Protein AF-A0A9E3XJ55-F1 (afdb_monomer_lite)

Sequence (272 aa):
LFQLAMKANSGIGMVYTDYEVAQEGGIQEIRLLKHHIGRVRDNQDYGKVFFLRREALQTIGYADAAIKFNTLYDLRLKLSEKYELTHLANRYAGSLYRVVAAAKGHNVFDYLLASKESQIEAEQVVSEHLKRINAHLAAGAHYTPRPPAPEGADLKASVIIPVNNRPEFIATAIESVQKQTVKAVEVIVVVNGGPADPTCASVKRYMEGGDRYDASKPAVRMLVYDINNLGLCLNMGAAAARGEYYVQLDSDDRLKPDAVEKILAVYEEDPK

Structure (mmCIF, N/CA/C/O backbone):
data_AF-A0A9E3XJ55-F1
#
_entry.id   AF-A0A9E3XJ55-F1
#
loop_
_atom_site.group_PDB
_atom_site.id
_atom_site.type_symbol
_atom_site.label_atom_id
_atom_site.label_alt_id
_atom_site.label_comp_id
_atom_site.label_asym_id
_atom_site.label_entity_id
_atom_site.label_seq_id
_atom_site.pdbx_PDB_ins_code
_atom_site.Cartn_x
_atom_site.Cartn_y
_atom_site.Cartn_z
_atom_site.occupancy
_atom_site.B_iso_or_equiv
_atom_site.auth_seq_id
_atom_site.auth_comp_id
_atom_site.auth_asym_id
_atom_site.auth_atom_id
_atom_site.pdbx_PDB_model_num
ATOM 1 N N . LEU A 1 1 ? 26.877 5.284 -24.912 1.00 73.25 1 LEU A N 1
ATOM 2 C CA . LEU A 1 1 ? 26.490 4.734 -23.588 1.00 73.25 1 LEU A CA 1
ATOM 3 C C . LEU A 1 1 ? 25.555 3.533 -23.724 1.00 73.25 1 LEU A C 1
ATOM 5 O O . LEU A 1 1 ? 25.994 2.434 -23.427 1.00 73.25 1 LEU A O 1
ATOM 9 N N . PHE A 1 2 ? 24.343 3.689 -24.266 1.00 76.75 2 PHE A N 1
ATOM 10 C CA . PHE A 1 2 ? 23.377 2.587 -24.445 1.00 76.75 2 PHE A CA 1
ATOM 11 C C . PHE A 1 2 ? 23.917 1.358 -25.181 1.00 76.75 2 PHE A C 1
ATOM 13 O O . PHE A 1 2 ? 23.856 0.247 -24.664 1.00 76.75 2 PHE A O 1
ATOM 20 N N . GLN A 1 3 ? 24.510 1.560 -26.362 1.00 77.94 3 GLN A N 1
ATOM 21 C CA . GLN A 1 3 ? 25.106 0.466 -27.133 1.00 77.94 3 GLN A CA 1
ATOM 22 C C . GLN A 1 3 ? 26.264 -0.213 -26.392 1.00 77.94 3 GLN A C 1
ATOM 24 O O . GLN A 1 3 ? 26.423 -1.419 -26.512 1.00 77.94 3 GLN A O 1
ATOM 29 N N . LEU A 1 4 ? 27.061 0.539 -25.622 1.00 80.88 4 LEU A N 1
ATOM 30 C CA . LEU A 1 4 ? 28.151 -0.027 -24.820 1.00 80.88 4 LEU A CA 1
ATOM 31 C C . LEU A 1 4 ? 27.592 -0.899 -23.691 1.00 80.88 4 LEU A C 1
ATOM 33 O O . LEU A 1 4 ? 28.036 -2.028 -23.542 1.00 80.88 4 LEU A O 1
ATOM 37 N N . ALA A 1 5 ? 26.575 -0.420 -22.967 1.00 79.38 5 ALA A N 1
ATOM 38 C CA . ALA A 1 5 ? 25.913 -1.188 -21.912 1.00 79.38 5 ALA A CA 1
ATOM 39 C C . ALA A 1 5 ? 25.274 -2.479 -22.455 1.00 79.38 5 ALA A C 1
ATOM 41 O O . ALA A 1 5 ? 25.505 -3.558 -21.919 1.00 79.38 5 ALA A O 1
ATOM 42 N N . MET A 1 6 ? 24.545 -2.392 -23.573 1.00 81.88 6 MET A N 1
ATOM 43 C CA . MET A 1 6 ? 23.927 -3.563 -24.207 1.00 81.88 6 MET A CA 1
ATOM 44 C C . MET A 1 6 ? 24.940 -4.522 -24.853 1.00 81.88 6 MET A C 1
ATOM 46 O O . MET A 1 6 ? 24.658 -5.713 -24.967 1.00 81.88 6 MET A O 1
ATOM 50 N N . LYS A 1 7 ? 26.106 -4.042 -25.302 1.00 83.81 7 LYS A N 1
ATOM 51 C CA . LYS A 1 7 ? 27.191 -4.918 -25.778 1.00 83.81 7 LYS A CA 1
ATOM 52 C C . LYS A 1 7 ? 27.914 -5.605 -24.621 1.00 83.81 7 LYS A C 1
ATOM 54 O O . LYS A 1 7 ? 28.300 -6.755 -24.766 1.00 83.81 7 LYS A O 1
ATOM 59 N N . ALA A 1 8 ? 28.089 -4.909 -23.499 1.00 84.50 8 ALA A N 1
ATOM 60 C CA . ALA A 1 8 ? 28.769 -5.438 -22.321 1.00 84.50 8 ALA A CA 1
ATOM 61 C C . ALA A 1 8 ? 27.947 -6.508 -21.585 1.00 84.50 8 ALA A C 1
ATOM 63 O O . ALA A 1 8 ? 28.530 -7.406 -20.988 1.00 84.50 8 ALA A O 1
ATOM 64 N N . ASN A 1 9 ? 26.613 -6.430 -21.635 1.00 87.06 9 ASN A N 1
ATOM 65 C CA . ASN A 1 9 ? 25.728 -7.419 -21.024 1.00 87.06 9 ASN A CA 1
ATOM 66 C C . ASN A 1 9 ? 24.625 -7.843 -22.011 1.00 87.06 9 ASN A C 1
ATOM 68 O O . ASN A 1 9 ? 23.696 -7.085 -22.311 1.00 87.06 9 ASN A O 1
ATOM 72 N N . SER A 1 10 ? 24.737 -9.075 -22.518 1.00 86.62 10 SER A N 1
ATOM 73 C CA . SER A 1 10 ? 23.765 -9.688 -23.431 1.00 86.62 10 SER A CA 1
ATOM 74 C C . SER A 1 10 ? 22.418 -9.991 -22.766 1.00 86.62 10 SER A C 1
ATOM 76 O O . SER A 1 10 ? 21.412 -10.045 -23.470 1.00 86.62 10 SER A O 1
ATOM 78 N N . GLY A 1 11 ? 22.375 -10.106 -21.435 1.00 90.94 11 GLY A N 1
ATOM 79 C CA . GLY A 1 11 ? 21.158 -10.332 -20.654 1.00 90.94 11 GLY A CA 1
ATOM 80 C C . GLY A 1 11 ? 20.228 -9.119 -20.572 1.00 90.94 11 GLY A C 1
ATOM 81 O O . GLY A 1 11 ? 19.069 -9.265 -20.195 1.00 90.94 11 GLY A O 1
ATOM 82 N N . ILE A 1 12 ? 20.682 -7.924 -20.967 1.00 93.75 12 ILE A N 1
ATOM 83 C CA . ILE A 1 12 ? 19.850 -6.714 -20.961 1.00 93.75 12 ILE A CA 1
ATOM 84 C C . ILE A 1 12 ? 18.899 -6.718 -22.161 1.00 93.75 12 ILE A C 1
ATOM 86 O O . ILE A 1 12 ? 19.346 -6.678 -23.314 1.00 93.75 12 ILE A O 1
ATOM 90 N N . GLY A 1 13 ? 17.595 -6.696 -21.887 1.00 93.56 13 GLY A N 1
ATOM 91 C CA . GLY A 1 13 ? 16.530 -6.638 -22.896 1.00 93.56 13 GLY A CA 1
ATOM 92 C C . GLY A 1 13 ? 15.989 -5.228 -23.108 1.00 93.56 13 GLY A C 1
ATOM 93 O O . GLY A 1 13 ? 15.629 -4.868 -24.231 1.00 93.56 13 GLY A O 1
ATOM 94 N N . MET A 1 14 ? 15.995 -4.410 -22.053 1.00 94.00 14 MET A N 1
ATOM 95 C CA . MET A 1 14 ? 15.536 -3.024 -22.086 1.00 94.00 14 MET A CA 1
ATOM 96 C C . MET A 1 14 ? 16.458 -2.121 -21.275 1.00 94.00 14 MET A C 1
ATOM 98 O O . MET A 1 14 ? 16.876 -2.472 -20.173 1.00 94.00 14 MET A O 1
ATOM 102 N N . VAL A 1 15 ? 16.721 -0.926 -21.796 1.00 93.25 15 VAL A N 1
ATOM 103 C CA . VAL A 1 15 ? 17.412 0.140 -21.075 1.00 93.25 15 VAL A CA 1
ATOM 104 C C . VAL A 1 15 ? 16.557 1.395 -21.046 1.00 93.25 15 VAL A C 1
ATOM 106 O O . VAL A 1 15 ? 15.952 1.770 -22.052 1.00 93.25 15 VAL A O 1
ATOM 109 N N . TYR A 1 16 ? 16.558 2.058 -19.895 1.00 92.75 16 TYR A N 1
ATOM 110 C CA . TYR A 1 16 ? 15.849 3.307 -19.663 1.00 92.75 16 TYR A CA 1
ATOM 111 C C . TYR A 1 16 ? 16.646 4.242 -18.743 1.00 92.75 16 TYR A C 1
ATOM 113 O O . TYR A 1 16 ? 17.543 3.789 -18.026 1.00 92.75 16 TYR A O 1
ATOM 121 N N . THR A 1 17 ? 16.367 5.549 -18.785 1.00 91.75 17 THR A N 1
ATOM 122 C CA . THR A 1 17 ? 17.174 6.574 -18.091 1.00 91.75 17 THR A CA 1
ATOM 123 C C . THR A 1 17 ? 16.343 7.701 -17.522 1.00 91.75 17 THR A C 1
ATOM 125 O O . THR A 1 17 ? 15.225 7.949 -17.973 1.00 91.75 17 THR A O 1
ATOM 128 N N . ASP A 1 18 ? 16.966 8.428 -16.597 1.00 91.44 18 ASP A N 1
ATOM 129 C CA . ASP A 1 18 ? 16.516 9.740 -16.134 1.00 91.44 18 ASP A CA 1
ATOM 130 C C . ASP A 1 18 ? 16.280 10.692 -17.317 1.00 91.44 18 ASP A C 1
ATOM 132 O O . ASP A 1 18 ? 16.901 10.551 -18.384 1.00 91.44 18 ASP A O 1
ATOM 136 N N . TYR A 1 19 ? 15.366 11.639 -17.117 1.00 90.69 19 TYR A N 1
ATOM 137 C CA . TYR A 1 19 ? 14.968 12.608 -18.130 1.00 90.69 19 TYR A CA 1
ATOM 138 C C . TYR A 1 19 ? 14.683 13.979 -17.526 1.00 90.69 19 TYR A C 1
ATOM 140 O O . TYR A 1 19 ? 14.344 14.108 -16.353 1.00 90.69 19 TYR A O 1
ATOM 148 N N . GLU A 1 20 ? 14.790 15.013 -18.351 1.00 90.75 20 GLU A N 1
ATOM 149 C CA . GLU A 1 20 ? 14.398 16.372 -17.987 1.00 90.75 20 GLU A CA 1
ATOM 150 C C . GLU A 1 20 ? 12.970 16.667 -18.438 1.00 90.75 20 GLU A C 1
ATOM 152 O O . GLU A 1 20 ? 12.567 16.282 -19.534 1.00 90.75 20 GLU A O 1
ATOM 157 N N . VAL A 1 21 ? 12.227 17.417 -17.632 1.00 89.69 21 VAL A N 1
ATOM 158 C CA . VAL A 1 21 ? 10.913 17.957 -17.979 1.00 89.69 21 VAL A CA 1
ATOM 159 C C . VAL A 1 21 ? 11.002 19.478 -18.016 1.00 89.69 21 VAL A C 1
ATOM 161 O O . VAL A 1 21 ? 11.304 20.106 -17.004 1.00 89.69 21 VAL A O 1
ATOM 164 N N . ALA A 1 22 ? 10.733 20.076 -19.177 1.00 88.38 22 ALA A N 1
ATOM 165 C CA . ALA A 1 22 ? 10.572 21.520 -19.322 1.00 88.38 22 ALA A CA 1
ATOM 166 C C . ALA A 1 22 ? 9.125 21.930 -19.027 1.00 88.38 22 ALA A C 1
ATOM 168 O O . ALA A 1 22 ? 8.199 21.414 -19.654 1.00 88.38 22 ALA A O 1
ATOM 169 N N . GLN A 1 23 ? 8.945 22.867 -18.099 1.00 85.44 23 GLN A N 1
ATOM 170 C CA . GLN A 1 23 ? 7.661 23.458 -17.708 1.00 85.44 23 GLN A CA 1
ATOM 171 C C . GLN A 1 23 ? 7.771 24.989 -17.726 1.00 85.44 23 GLN A C 1
ATOM 173 O O . GLN A 1 23 ? 8.878 25.526 -17.792 1.00 85.44 23 GLN A O 1
ATOM 178 N N . GLU A 1 24 ? 6.647 25.707 -17.622 1.00 75.94 24 GLU A N 1
ATOM 179 C CA . GLU A 1 24 ? 6.624 27.185 -17.618 1.00 75.94 24 GLU A CA 1
ATOM 180 C C . GLU A 1 24 ? 7.513 27.811 -16.520 1.00 75.94 24 GLU A C 1
ATOM 182 O O . GLU A 1 24 ? 7.969 28.941 -16.668 1.00 75.94 24 GLU A O 1
ATOM 187 N N . GLY A 1 25 ? 7.828 27.061 -15.456 1.00 78.31 25 GLY A N 1
ATOM 188 C CA . GLY A 1 25 ? 8.712 27.473 -14.359 1.00 78.31 25 GLY A CA 1
ATOM 189 C C . GLY A 1 25 ? 10.177 27.015 -14.451 1.00 78.31 25 GLY A C 1
ATOM 190 O O . GLY A 1 25 ? 10.926 27.243 -13.504 1.00 78.31 25 GLY A O 1
ATOM 191 N N . GLY A 1 26 ? 10.601 26.358 -15.539 1.00 85.88 26 GLY A N 1
ATOM 192 C CA . GLY A 1 26 ? 11.987 25.913 -15.739 1.00 85.88 26 GLY A CA 1
ATOM 193 C C . GLY A 1 26 ? 12.137 24.438 -16.117 1.00 85.88 26 GLY A C 1
ATOM 194 O O . GLY A 1 26 ? 11.196 23.780 -16.558 1.00 85.88 26 GLY A O 1
ATOM 195 N N . ILE A 1 27 ? 13.359 23.921 -15.978 1.00 87.69 27 ILE A N 1
ATOM 196 C CA . ILE A 1 27 ? 13.701 22.527 -16.289 1.00 87.69 27 ILE A CA 1
ATOM 197 C C . ILE A 1 27 ? 13.874 21.765 -14.979 1.00 87.69 27 ILE A C 1
ATOM 199 O O . ILE A 1 27 ? 14.708 22.132 -14.153 1.00 87.69 27 ILE A O 1
ATOM 203 N N . GLN A 1 28 ? 13.106 20.694 -14.809 1.00 88.25 28 GLN A N 1
ATOM 204 C CA . GLN A 1 28 ? 13.218 19.781 -13.679 1.00 88.25 28 GLN A CA 1
ATOM 205 C C . GLN A 1 28 ? 13.814 18.453 -14.137 1.00 88.25 28 GLN A C 1
ATOM 207 O O . GLN A 1 28 ? 13.372 17.877 -15.128 1.00 88.25 28 GLN A O 1
ATOM 212 N N . GLU A 1 29 ? 14.787 17.934 -13.396 1.00 87.75 29 GLU A N 1
ATOM 213 C CA . GLU A 1 29 ? 15.313 16.592 -13.629 1.00 87.75 29 GLU A CA 1
ATOM 214 C C . GLU A 1 29 ? 14.482 15.539 -12.882 1.00 87.75 29 GLU A C 1
ATOM 216 O O . GLU A 1 29 ? 14.273 15.638 -11.672 1.00 87.75 29 GLU A O 1
ATOM 221 N N . ILE A 1 30 ? 14.031 14.512 -13.603 1.00 88.81 30 ILE A N 1
ATOM 222 C CA . ILE A 1 30 ? 13.284 13.375 -13.067 1.00 88.81 30 ILE A CA 1
ATOM 223 C C . ILE A 1 30 ? 14.220 12.174 -12.952 1.00 88.81 30 ILE A C 1
ATOM 225 O O . ILE A 1 30 ? 14.689 11.618 -13.949 1.00 88.81 30 ILE A O 1
ATOM 229 N N . ARG A 1 31 ? 14.475 11.760 -11.707 1.00 89.12 31 ARG A N 1
ATOM 230 C CA . ARG A 1 31 ? 15.282 10.581 -11.380 1.00 89.12 31 ARG A CA 1
ATOM 231 C C . ARG A 1 31 ? 14.389 9.355 -11.253 1.00 89.12 31 ARG A C 1
ATOM 233 O O . ARG A 1 31 ? 13.480 9.324 -10.425 1.00 89.12 31 ARG A O 1
ATOM 240 N N . LEU A 1 32 ? 14.654 8.345 -12.073 1.00 90.31 32 LEU A N 1
ATOM 241 C CA . LEU A 1 32 ? 13.850 7.132 -12.131 1.00 90.31 32 LEU A CA 1
ATOM 242 C C . LEU A 1 32 ? 14.323 6.072 -11.137 1.00 90.31 32 LEU A C 1
ATOM 244 O O . LEU A 1 32 ? 15.502 5.977 -10.793 1.00 90.31 32 LEU A O 1
ATOM 248 N N . LEU A 1 33 ? 13.386 5.226 -10.707 1.00 90.44 33 LEU A N 1
ATOM 249 C CA . LEU A 1 33 ? 13.697 4.075 -9.866 1.00 90.44 33 LEU A CA 1
ATOM 250 C C . LEU A 1 33 ? 14.302 2.939 -10.697 1.00 90.44 33 LEU A C 1
ATOM 252 O O . LEU A 1 33 ? 13.946 2.709 -11.857 1.00 90.44 33 LEU A O 1
ATOM 256 N N . LYS A 1 34 ? 15.190 2.172 -10.063 1.00 91.62 34 LYS A N 1
ATOM 257 C CA . LYS A 1 34 ? 15.723 0.933 -10.634 1.00 91.62 34 LYS A CA 1
ATOM 258 C C . LYS A 1 34 ? 14.646 -0.148 -10.666 1.00 91.62 34 LYS A C 1
ATOM 260 O O . LYS A 1 34 ? 13.845 -0.272 -9.741 1.00 91.62 34 LYS A O 1
ATOM 265 N N . HIS A 1 35 ? 14.670 -0.958 -11.715 1.00 91.12 35 HIS A N 1
ATOM 266 C CA . HIS A 1 35 ? 13.832 -2.136 -11.822 1.00 91.12 35 HIS A CA 1
ATOM 267 C C . HIS A 1 35 ? 14.368 -3.238 -10.906 1.00 91.12 35 HIS A C 1
ATOM 269 O O . HIS A 1 35 ? 15.575 -3.353 -10.691 1.00 91.12 35 HIS A O 1
ATOM 275 N N . HIS A 1 36 ? 13.462 -4.066 -10.397 1.00 89.44 36 HIS A N 1
ATOM 276 C CA . HIS A 1 36 ? 13.792 -5.288 -9.681 1.00 89.44 36 HIS A CA 1
ATOM 277 C C . HIS A 1 36 ? 12.805 -6.385 -10.082 1.00 89.44 36 HIS A C 1
ATOM 279 O O . HIS A 1 36 ? 11.654 -6.100 -10.429 1.00 89.44 36 HIS A O 1
ATOM 285 N N . ILE A 1 37 ? 13.251 -7.638 -9.990 1.00 84.69 37 ILE A N 1
ATOM 286 C CA . ILE A 1 37 ? 12.414 -8.814 -10.250 1.00 84.69 37 ILE A CA 1
ATOM 287 C C . ILE A 1 37 ? 11.183 -8.774 -9.330 1.00 84.69 37 ILE A C 1
ATOM 289 O O . ILE A 1 37 ? 11.272 -8.360 -8.171 1.00 84.69 37 ILE A O 1
ATOM 293 N N . GLY A 1 38 ? 10.019 -9.147 -9.866 1.00 85.06 38 GLY A N 1
ATOM 294 C CA . GLY A 1 38 ? 8.733 -9.094 -9.161 1.00 85.06 38 GLY A CA 1
ATOM 295 C C . GLY A 1 38 ? 8.033 -7.730 -9.200 1.00 85.06 38 GLY A C 1
ATOM 296 O O . GLY A 1 38 ? 6.951 -7.577 -8.634 1.00 85.06 38 GLY A O 1
ATOM 297 N N . ARG A 1 39 ? 8.599 -6.714 -9.871 1.00 89.62 39 ARG A N 1
ATOM 298 C CA . ARG A 1 39 ? 7.930 -5.416 -10.051 1.00 89.62 39 ARG A CA 1
ATOM 299 C C . ARG A 1 39 ? 6.852 -5.473 -11.137 1.00 89.62 39 ARG A C 1
ATOM 301 O O . ARG A 1 39 ? 7.081 -5.094 -12.288 1.00 89.62 39 ARG A O 1
ATOM 308 N N . VAL A 1 40 ? 5.645 -5.842 -10.719 1.00 91.81 40 VAL A N 1
ATOM 309 C CA . VAL A 1 40 ? 4.480 -5.947 -11.608 1.00 91.81 40 VAL A CA 1
ATOM 310 C C . VAL A 1 40 ? 3.679 -4.656 -11.763 1.00 91.81 40 VAL A C 1
ATOM 312 O O . VAL A 1 40 ? 2.985 -4.534 -12.750 1.00 91.81 40 VAL A O 1
ATOM 315 N N . ARG A 1 41 ? 3.809 -3.649 -10.885 1.00 87.31 41 ARG A N 1
ATOM 316 C CA . ARG A 1 41 ? 3.014 -2.400 -10.986 1.00 87.31 41 ARG A CA 1
ATOM 317 C C . ARG A 1 41 ? 3.089 -1.764 -12.374 1.00 87.31 41 ARG A C 1
ATOM 319 O O . ARG A 1 41 ? 4.193 -1.533 -12.868 1.00 87.31 41 ARG A O 1
ATOM 326 N N . ASP A 1 42 ? 1.936 -1.468 -12.955 1.00 83.75 42 ASP A N 1
ATOM 327 C CA . ASP A 1 42 ? 1.725 -0.846 -14.266 1.00 83.75 42 ASP A CA 1
ATOM 328 C C . ASP A 1 42 ? 2.161 0.629 -14.299 1.00 83.75 42 ASP A C 1
ATOM 330 O O . ASP A 1 42 ? 2.678 1.100 -15.309 1.00 83.75 42 ASP A O 1
ATOM 334 N N . ASN A 1 43 ? 2.054 1.331 -13.169 1.00 82.88 43 ASN A N 1
ATOM 335 C CA . ASN A 1 43 ? 2.283 2.775 -13.060 1.00 82.88 43 ASN A CA 1
ATOM 336 C C . ASN A 1 43 ? 3.724 3.215 -12.727 1.00 82.88 43 ASN A C 1
ATOM 338 O O . ASN A 1 43 ? 3.970 4.392 -12.460 1.00 82.88 43 ASN A O 1
ATOM 342 N N . GLN A 1 44 ? 4.693 2.298 -12.705 1.00 86.62 44 GLN A N 1
ATOM 343 C CA . GLN A 1 44 ? 6.095 2.668 -12.500 1.00 86.62 44 GLN A CA 1
ATOM 344 C C . GLN A 1 44 ? 6.604 3.476 -13.702 1.00 86.62 44 GLN A C 1
ATOM 346 O O . GLN A 1 44 ? 6.580 2.983 -14.828 1.00 86.62 44 GLN A O 1
ATOM 351 N N . ASP A 1 45 ? 7.143 4.674 -13.462 1.00 88.25 45 ASP A N 1
ATOM 352 C CA . ASP A 1 45 ? 7.767 5.457 -14.531 1.00 88.25 45 ASP A CA 1
ATOM 353 C C . ASP A 1 45 ? 9.111 4.827 -14.930 1.00 88.25 45 ASP A C 1
ATOM 355 O O . ASP A 1 45 ? 10.006 4.644 -14.095 1.00 88.25 45 ASP A O 1
ATOM 359 N N . TYR A 1 46 ? 9.225 4.479 -16.212 1.00 89.19 46 TYR A N 1
ATOM 360 C CA . TYR A 1 46 ? 10.455 4.031 -16.869 1.00 89.19 46 TYR A CA 1
ATOM 361 C C . TYR A 1 46 ? 10.983 5.107 -17.836 1.00 89.19 46 TYR A C 1
ATOM 363 O O . TYR A 1 46 ? 11.895 4.845 -18.610 1.00 89.19 46 TYR A O 1
ATOM 371 N N . GLY A 1 47 ? 10.444 6.326 -17.798 1.00 88.62 47 GLY A N 1
ATOM 372 C CA . GLY A 1 47 ? 10.805 7.410 -18.701 1.00 88.62 47 GLY A CA 1
ATOM 373 C C . GLY A 1 47 ? 9.953 7.422 -19.966 1.00 88.62 47 GLY A C 1
ATOM 374 O O . GLY A 1 47 ? 8.961 6.706 -20.086 1.00 88.62 47 GLY A O 1
ATOM 375 N N . LYS A 1 48 ? 10.320 8.288 -20.913 1.00 87.75 48 LYS A N 1
ATOM 376 C CA . LYS A 1 48 ? 9.600 8.479 -22.186 1.00 87.75 48 LYS A CA 1
ATOM 377 C C . LYS A 1 48 ? 10.348 7.915 -23.394 1.00 87.75 48 LYS A C 1
ATOM 379 O O . LYS A 1 48 ? 9.792 7.865 -24.486 1.00 87.75 48 LYS A O 1
ATOM 384 N N . VAL A 1 49 ? 11.597 7.486 -23.205 1.00 87.62 49 VAL A N 1
ATOM 385 C CA . VAL A 1 49 ? 12.432 6.870 -24.241 1.00 87.62 49 VAL A CA 1
ATOM 386 C C . VAL A 1 49 ? 12.998 5.557 -23.716 1.00 87.62 49 VAL A C 1
ATOM 388 O O . VAL A 1 49 ? 13.631 5.520 -22.660 1.00 87.62 49 VAL A O 1
ATOM 391 N N . PHE A 1 50 ? 12.806 4.492 -24.492 1.00 88.56 50 PHE A N 1
ATOM 392 C CA . PHE A 1 50 ? 13.271 3.145 -24.178 1.00 88.56 50 PHE A CA 1
ATOM 393 C C . PHE A 1 50 ? 14.189 2.639 -25.281 1.00 88.56 50 PHE A C 1
ATOM 395 O O . PHE A 1 50 ? 13.915 2.818 -26.468 1.00 88.56 50 PHE A O 1
ATOM 402 N N . PHE A 1 51 ? 15.247 1.940 -24.890 1.00 90.00 51 PHE A N 1
ATOM 403 C CA . PHE A 1 51 ? 16.080 1.190 -25.819 1.00 90.00 51 PHE A CA 1
ATOM 404 C C . PHE A 1 51 ? 15.803 -0.291 -25.620 1.00 90.00 51 PHE A C 1
ATOM 406 O O . PHE A 1 51 ? 16.013 -0.820 -24.532 1.00 90.00 51 PHE A O 1
ATOM 413 N N . LEU A 1 52 ? 15.337 -0.956 -26.674 1.00 91.31 52 LEU A N 1
ATOM 414 C CA . LEU A 1 52 ? 14.944 -2.361 -26.652 1.00 91.31 52 LEU A CA 1
ATOM 415 C C . LEU A 1 52 ? 15.888 -3.178 -27.529 1.00 91.31 52 LEU A C 1
ATOM 417 O O . LEU A 1 52 ? 16.166 -2.810 -28.675 1.00 91.31 52 LEU A O 1
ATOM 421 N N . ARG A 1 53 ? 16.377 -4.305 -27.009 1.00 92.38 53 ARG A N 1
ATOM 422 C CA . ARG A 1 53 ? 17.157 -5.246 -27.814 1.00 92.38 53 ARG A CA 1
ATOM 423 C C . ARG A 1 53 ? 16.220 -5.932 -28.806 1.00 92.38 53 ARG A C 1
ATOM 425 O O . ARG A 1 53 ? 15.253 -6.574 -28.408 1.00 92.38 53 ARG A O 1
ATOM 432 N N . ARG A 1 54 ? 16.540 -5.844 -30.101 1.00 92.62 54 ARG A N 1
ATOM 433 C CA . ARG A 1 54 ? 15.740 -6.463 -31.175 1.00 92.62 54 ARG A CA 1
ATOM 434 C C . ARG A 1 54 ? 15.513 -7.958 -30.943 1.00 92.62 54 ARG A C 1
ATOM 436 O O . ARG A 1 54 ? 14.382 -8.416 -31.027 1.00 92.62 54 ARG A O 1
ATOM 443 N N . GLU A 1 55 ? 16.579 -8.683 -30.625 1.00 93.25 55 GLU A N 1
ATOM 444 C CA . GLU A 1 55 ? 16.521 -10.117 -30.329 1.00 93.25 55 GLU A CA 1
ATOM 445 C C . GLU A 1 55 ? 15.626 -10.415 -29.120 1.00 93.25 55 GLU A C 1
ATOM 447 O O . GLU A 1 55 ? 14.851 -11.360 -29.155 1.00 93.25 55 GLU A O 1
ATOM 452 N N . ALA A 1 56 ? 15.651 -9.569 -28.083 1.00 94.00 56 ALA A N 1
ATOM 453 C CA . ALA A 1 56 ? 14.782 -9.749 -26.925 1.00 94.00 56 ALA A CA 1
ATOM 454 C C . ALA A 1 56 ? 13.302 -9.636 -27.312 1.00 94.00 56 ALA A C 1
ATOM 456 O O . ALA A 1 56 ? 12.515 -10.494 -26.926 1.00 94.00 56 ALA A O 1
ATOM 457 N N . LEU A 1 57 ? 12.938 -8.643 -28.138 1.00 93.69 57 LEU A N 1
ATOM 458 C CA . LEU A 1 57 ? 11.573 -8.493 -28.662 1.00 93.69 57 LEU A CA 1
ATOM 459 C C . LEU A 1 57 ? 11.120 -9.698 -29.494 1.00 93.69 57 LEU A C 1
ATOM 461 O O . LEU A 1 57 ? 9.977 -10.132 -29.370 1.00 93.69 57 LEU A O 1
ATOM 465 N N . GLN A 1 58 ? 12.020 -10.256 -30.305 1.00 94.38 58 GLN A N 1
ATOM 466 C CA . GLN A 1 58 ? 11.752 -11.469 -31.079 1.00 94.38 58 GLN A CA 1
ATOM 467 C C . GLN A 1 58 ? 11.523 -12.676 -30.160 1.00 94.38 58 GLN A C 1
ATOM 469 O O . GLN A 1 58 ? 10.540 -13.394 -30.321 1.00 94.38 58 GLN A O 1
ATOM 474 N N . THR A 1 59 ? 12.373 -12.857 -29.148 1.00 94.38 59 THR A N 1
ATOM 475 C CA . THR A 1 59 ? 12.297 -13.963 -28.179 1.00 94.38 59 THR A CA 1
ATOM 476 C C . THR A 1 59 ? 11.039 -13.934 -27.310 1.00 94.38 59 THR A C 1
ATOM 478 O O . THR A 1 59 ? 10.580 -14.985 -26.846 1.00 94.38 59 THR A O 1
ATOM 481 N N . ILE A 1 60 ? 10.485 -12.748 -27.048 1.00 93.62 60 ILE A N 1
ATOM 482 C CA . ILE A 1 60 ? 9.242 -12.604 -26.278 1.00 93.62 60 ILE A CA 1
ATOM 483 C C . ILE A 1 60 ? 7.973 -12.619 -27.139 1.00 93.62 60 ILE A C 1
ATOM 485 O O . ILE A 1 60 ? 6.876 -12.575 -26.589 1.00 93.62 60 ILE A O 1
ATOM 489 N N . GLY A 1 61 ? 8.101 -12.685 -28.469 1.00 93.31 61 GLY A N 1
ATOM 490 C CA . GLY A 1 61 ? 6.953 -12.726 -29.376 1.00 93.31 61 GLY A CA 1
ATOM 491 C C . GLY A 1 61 ? 6.200 -11.399 -29.511 1.00 93.31 61 GLY A C 1
ATOM 492 O O . GLY A 1 61 ? 5.034 -11.415 -29.888 1.00 93.31 61 GLY A O 1
ATOM 493 N N . TYR A 1 62 ? 6.863 -10.264 -29.250 1.00 93.25 62 TYR A N 1
ATOM 494 C CA . TYR A 1 62 ? 6.283 -8.916 -29.323 1.00 93.25 62 TYR A CA 1
ATOM 495 C C . TYR A 1 62 ? 5.065 -8.693 -28.396 1.00 93.25 62 TYR A C 1
ATOM 497 O O . TYR A 1 62 ? 4.759 -9.489 -27.500 1.00 93.25 62 TYR A O 1
ATOM 505 N N . ALA A 1 63 ? 4.421 -7.534 -28.552 1.00 89.31 63 ALA A N 1
ATOM 506 C CA . ALA A 1 63 ? 3.213 -7.194 -27.818 1.00 89.31 63 ALA A CA 1
ATOM 507 C C . ALA A 1 63 ? 2.043 -8.032 -28.330 1.00 89.31 63 ALA A C 1
ATOM 509 O O . ALA A 1 63 ? 1.963 -8.314 -29.527 1.00 89.31 63 ALA A O 1
ATOM 510 N N . ASP A 1 64 ? 1.127 -8.394 -27.438 1.00 90.12 64 ASP A N 1
ATOM 511 C CA . ASP A 1 64 ? -0.128 -9.004 -27.867 1.00 90.12 64 ASP A CA 1
ATOM 512 C C . ASP A 1 64 ? -0.973 -7.977 -28.643 1.00 90.12 64 ASP A C 1
ATOM 514 O O . ASP A 1 64 ? -1.242 -6.876 -28.159 1.00 90.12 64 ASP A O 1
ATOM 518 N N . ALA A 1 65 ? -1.378 -8.337 -29.864 1.00 89.38 65 ALA A N 1
ATOM 519 C CA . ALA A 1 65 ? -2.152 -7.477 -30.754 1.00 89.38 65 ALA A CA 1
ATOM 520 C C . ALA A 1 65 ? -3.577 -7.199 -30.242 1.00 89.38 65 ALA A C 1
ATOM 522 O O . ALA A 1 65 ? -4.219 -6.262 -30.716 1.00 89.38 65 ALA A O 1
ATOM 523 N N . ALA A 1 66 ? -4.078 -7.994 -29.292 1.00 90.75 66 ALA A N 1
ATOM 524 C CA . ALA A 1 66 ? -5.367 -7.759 -28.651 1.00 90.75 66 ALA A CA 1
ATOM 525 C C . ALA A 1 66 ? -5.335 -6.591 -27.646 1.00 90.75 66 ALA A C 1
ATOM 527 O O . ALA A 1 66 ? -6.390 -6.036 -27.336 1.00 90.75 66 ALA A O 1
ATOM 528 N N . ILE A 1 67 ? -4.147 -6.206 -27.160 1.00 90.25 67 ILE A N 1
ATOM 529 C CA . ILE A 1 67 ? -3.963 -5.157 -26.149 1.00 90.25 67 ILE A CA 1
ATOM 530 C C . ILE A 1 67 ? -3.990 -3.777 -26.808 1.00 90.25 67 ILE A C 1
ATOM 532 O O . ILE A 1 67 ? -3.178 -3.473 -27.684 1.00 90.25 67 ILE A O 1
ATOM 536 N N . LYS A 1 68 ? -4.885 -2.911 -26.333 1.00 89.00 68 LYS A N 1
ATOM 537 C CA . LYS A 1 68 ? -5.152 -1.578 -26.884 1.00 89.00 68 LYS A CA 1
ATOM 538 C C . LYS A 1 68 ? -4.534 -0.446 -26.073 1.00 89.00 68 LYS A C 1
ATOM 540 O O . LYS A 1 68 ? -4.048 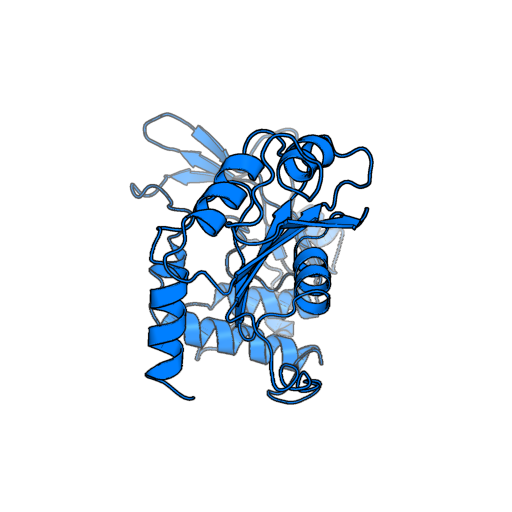0.516 -26.661 1.00 89.00 68 LYS A O 1
ATOM 545 N N . PHE A 1 69 ? -4.572 -0.530 -24.746 1.00 88.06 69 PHE A N 1
ATOM 546 C CA . PHE A 1 69 ? -4.164 0.557 -23.850 1.00 88.06 69 PHE A CA 1
ATOM 547 C C . PHE A 1 69 ? -2.806 0.276 -23.194 1.00 88.06 69 PHE A C 1
ATOM 549 O O . PHE A 1 69 ? -1.983 1.177 -23.039 1.00 88.06 69 PHE A O 1
ATOM 556 N N . ASN A 1 70 ? -2.536 -0.986 -22.858 1.00 90.31 70 ASN A N 1
ATOM 557 C CA . ASN A 1 70 ? -1.427 -1.404 -21.997 1.00 90.31 70 ASN A CA 1
ATOM 558 C C . ASN A 1 70 ? -0.274 -2.097 -22.748 1.00 90.31 70 ASN A C 1
ATOM 560 O O . ASN A 1 70 ? 0.437 -2.934 -22.189 1.00 90.31 70 ASN A O 1
ATOM 564 N N . THR A 1 71 ? -0.039 -1.755 -24.018 1.00 91.25 71 THR A N 1
ATOM 565 C CA . THR A 1 71 ? 0.950 -2.435 -24.881 1.00 91.25 71 THR A CA 1
ATOM 566 C C . THR A 1 71 ? 2.370 -2.414 -24.302 1.00 91.25 71 THR A C 1
ATOM 568 O O . THR A 1 71 ? 3.070 -3.427 -24.304 1.00 91.25 71 THR A O 1
ATOM 571 N N . LEU A 1 72 ? 2.812 -1.266 -23.773 1.00 90.25 72 LEU A N 1
ATOM 572 C CA . LEU A 1 72 ? 4.137 -1.146 -23.152 1.00 90.25 72 LEU A CA 1
ATOM 573 C C . LEU A 1 72 ? 4.230 -1.923 -21.837 1.00 90.25 72 LEU A C 1
ATOM 575 O O . LEU A 1 72 ? 5.302 -2.423 -21.498 1.00 90.25 72 LEU A O 1
ATOM 579 N N . TYR A 1 73 ? 3.118 -2.038 -21.111 1.00 93.00 73 TYR A N 1
ATOM 580 C CA . TYR A 1 73 ? 3.066 -2.804 -19.876 1.00 93.00 73 TYR A CA 1
ATOM 581 C C . TYR A 1 73 ? 3.242 -4.305 -20.154 1.00 93.00 73 TYR A C 1
ATOM 583 O O . TYR A 1 73 ? 4.102 -4.928 -19.531 1.00 93.00 73 TYR A O 1
ATOM 591 N N . ASP A 1 74 ? 2.544 -4.851 -21.154 1.00 94.38 74 ASP A N 1
ATOM 592 C CA . ASP A 1 74 ? 2.713 -6.242 -21.605 1.00 94.38 74 ASP A CA 1
ATOM 593 C C . ASP A 1 74 ? 4.141 -6.539 -22.074 1.00 94.38 74 ASP A C 1
ATOM 595 O O . ASP A 1 74 ? 4.784 -7.463 -21.571 1.00 94.38 74 ASP A O 1
ATOM 599 N N . LEU A 1 75 ? 4.679 -5.706 -22.973 1.00 93.38 75 LEU A N 1
ATOM 600 C CA . LEU A 1 75 ? 6.056 -5.847 -23.455 1.00 93.38 75 LEU A CA 1
ATOM 601 C C . LEU A 1 75 ? 7.061 -5.859 -22.306 1.00 93.38 75 LEU A C 1
ATOM 603 O O . LEU A 1 75 ? 7.974 -6.684 -22.284 1.00 93.38 75 LEU A O 1
ATOM 607 N N . ARG A 1 76 ? 6.894 -4.952 -21.341 1.00 93.69 76 ARG A N 1
ATOM 608 C CA . ARG A 1 76 ? 7.774 -4.847 -20.179 1.00 93.69 76 ARG A CA 1
ATOM 609 C C . ARG A 1 76 ? 7.729 -6.108 -19.325 1.00 93.69 76 ARG A C 1
ATOM 611 O O . ARG A 1 76 ? 8.792 -6.600 -18.947 1.00 93.69 76 ARG A O 1
ATOM 618 N N . LEU A 1 77 ? 6.535 -6.619 -19.021 1.00 95.06 77 LEU A N 1
ATOM 619 C CA . LEU A 1 77 ? 6.382 -7.841 -18.234 1.00 95.06 77 LEU A CA 1
ATOM 620 C C . LEU A 1 77 ? 7.036 -9.025 -18.947 1.00 95.06 77 LEU A C 1
ATOM 622 O O . LEU A 1 77 ? 7.907 -9.666 -18.364 1.00 95.06 77 LEU A O 1
ATOM 626 N N . LYS A 1 78 ? 6.733 -9.228 -20.233 1.00 94.94 78 LYS A N 1
ATOM 627 C CA . LYS A 1 78 ? 7.348 -10.279 -21.055 1.00 94.94 78 LYS A CA 1
ATOM 628 C C . LYS A 1 78 ? 8.874 -10.172 -21.128 1.00 94.94 78 LYS A C 1
ATOM 630 O O . LYS A 1 78 ? 9.570 -11.181 -21.054 1.00 94.94 78 LYS A O 1
ATOM 635 N N . LEU A 1 79 ? 9.420 -8.959 -21.249 1.00 94.62 79 LEU A N 1
ATOM 636 C CA . LEU A 1 79 ? 10.870 -8.742 -21.206 1.00 94.62 79 LEU A CA 1
ATOM 637 C C . LEU A 1 79 ? 11.446 -9.122 -19.843 1.00 94.62 79 LEU A C 1
ATOM 639 O O . LEU A 1 79 ? 12.465 -9.803 -19.802 1.00 94.62 79 LEU A O 1
ATOM 643 N N . SER A 1 80 ? 10.782 -8.742 -18.747 1.00 94.00 80 SER A N 1
ATOM 644 C CA . SER A 1 80 ? 11.258 -9.015 -17.382 1.00 94.00 80 SER A CA 1
ATOM 645 C C . SER A 1 80 ? 11.272 -10.497 -17.009 1.00 94.00 80 SER A C 1
ATOM 647 O O . SER A 1 80 ? 11.979 -10.885 -16.085 1.00 94.00 80 SER A O 1
ATOM 649 N N . GLU A 1 81 ? 10.539 -11.335 -17.748 1.00 93.31 81 GLU A N 1
ATOM 650 C CA . GLU A 1 81 ? 10.533 -12.792 -17.574 1.00 93.31 81 GLU A CA 1
ATOM 651 C C . GLU A 1 81 ? 11.861 -13.440 -18.001 1.00 93.31 81 GLU A C 1
ATOM 653 O O . GLU A 1 81 ? 12.227 -14.490 -17.478 1.00 93.31 81 GLU A O 1
ATOM 658 N N . LYS A 1 82 ? 12.576 -12.842 -18.966 1.00 92.81 82 LYS A N 1
ATOM 659 C CA . LYS A 1 82 ? 13.754 -13.459 -19.613 1.00 92.81 82 LYS A CA 1
ATOM 660 C C . LYS A 1 82 ? 15.001 -12.579 -19.636 1.00 92.81 82 LYS A C 1
ATOM 662 O O . LYS A 1 82 ? 16.097 -13.089 -19.849 1.00 92.81 82 LYS A O 1
ATOM 667 N N . TYR A 1 83 ? 14.839 -11.271 -19.469 1.00 94.69 83 TYR A N 1
ATOM 668 C CA . TYR A 1 83 ? 15.891 -10.283 -19.644 1.00 94.69 83 TYR A CA 1
ATOM 669 C C . TYR A 1 83 ? 15.893 -9.261 -18.510 1.00 94.69 83 TYR A C 1
ATOM 671 O O . TYR A 1 83 ? 14.873 -8.967 -17.891 1.00 94.69 83 TYR A O 1
ATOM 679 N N . GLU A 1 84 ? 17.050 -8.645 -18.292 1.00 93.81 84 GLU A N 1
ATOM 680 C CA . GLU A 1 84 ? 17.195 -7.539 -17.357 1.00 93.81 84 GLU A CA 1
ATOM 681 C C . GLU A 1 84 ? 16.660 -6.232 -17.959 1.00 93.81 84 GLU A C 1
ATOM 683 O O . GLU A 1 84 ? 16.903 -5.898 -19.128 1.00 93.81 84 GLU A O 1
ATOM 688 N N . LEU A 1 85 ? 15.945 -5.473 -17.126 1.00 94.12 85 LEU A N 1
ATOM 689 C CA . LEU A 1 85 ? 15.514 -4.108 -17.405 1.00 94.12 85 LEU A CA 1
ATOM 690 C C . LEU A 1 85 ? 16.436 -3.175 -16.626 1.00 94.12 85 LEU A C 1
ATOM 692 O O . LEU A 1 85 ? 16.360 -3.093 -15.400 1.00 94.12 85 LEU A O 1
ATOM 696 N N . THR A 1 86 ? 17.321 -2.473 -17.321 1.00 92.88 86 THR A N 1
ATOM 697 C CA . THR A 1 86 ? 18.405 -1.736 -16.670 1.00 92.88 86 THR A CA 1
ATOM 698 C C . THR A 1 86 ? 18.168 -0.236 -16.715 1.00 92.88 86 THR A C 1
ATOM 700 O O . THR A 1 86 ? 18.045 0.365 -17.783 1.00 92.88 86 THR A O 1
ATOM 703 N N . HIS A 1 87 ? 18.184 0.384 -15.537 1.00 92.31 87 HIS A N 1
ATOM 704 C CA . HIS A 1 87 ? 18.289 1.833 -15.412 1.00 92.31 87 HIS A CA 1
ATOM 705 C C . HIS A 1 87 ? 19.742 2.268 -15.612 1.00 92.31 87 HIS A C 1
ATOM 707 O O . HIS A 1 87 ? 20.631 1.804 -14.894 1.00 92.31 87 HIS A O 1
ATOM 713 N N . LEU A 1 88 ? 19.990 3.174 -16.559 1.00 87.75 88 LEU A N 1
ATOM 714 C CA . LEU A 1 88 ? 21.276 3.858 -16.677 1.00 87.75 88 LEU A CA 1
ATOM 715 C C . LEU A 1 88 ? 21.158 5.278 -16.124 1.00 87.75 88 LEU A C 1
ATOM 717 O O . LEU A 1 88 ? 20.653 6.183 -16.787 1.00 87.75 88 LEU A O 1
ATOM 721 N N . ALA A 1 89 ? 21.687 5.472 -14.919 1.00 78.75 89 ALA A N 1
ATOM 722 C CA . ALA A 1 89 ? 21.884 6.797 -14.352 1.00 78.75 89 ALA A CA 1
ATOM 723 C C . ALA A 1 89 ? 23.126 7.447 -14.977 1.00 78.75 89 ALA A C 1
ATOM 725 O O . ALA A 1 89 ? 24.237 6.919 -14.869 1.00 78.75 89 ALA A O 1
ATOM 726 N N . ASN A 1 90 ? 22.962 8.615 -15.593 1.00 72.00 90 ASN A N 1
ATOM 727 C CA . ASN A 1 90 ? 24.091 9.437 -16.011 1.00 72.00 90 ASN A CA 1
ATOM 728 C C . ASN A 1 90 ? 24.426 10.434 -14.894 1.00 72.00 90 ASN A C 1
ATOM 730 O O . ASN A 1 90 ? 23.667 11.363 -14.622 1.00 72.00 90 ASN A O 1
ATOM 734 N N . ARG A 1 91 ? 25.558 10.209 -14.218 1.00 64.31 91 ARG A N 1
ATOM 735 C CA . ARG A 1 91 ? 26.016 11.047 -13.097 1.00 64.31 91 ARG A CA 1
ATOM 736 C C . ARG A 1 91 ? 26.809 12.279 -13.534 1.00 64.31 91 ARG A C 1
ATOM 738 O O . ARG A 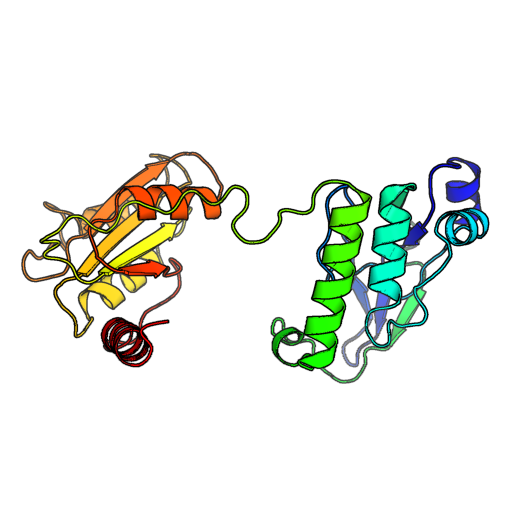1 91 ? 26.992 13.172 -12.719 1.00 64.31 91 ARG A O 1
ATOM 745 N N . TYR A 1 92 ? 27.291 12.318 -14.778 1.00 67.44 92 TYR A N 1
ATOM 746 C CA . TYR A 1 92 ? 28.292 13.303 -15.207 1.00 67.44 92 TYR A CA 1
ATOM 747 C C . TYR A 1 92 ? 27.778 14.298 -16.247 1.00 67.44 92 TYR A C 1
ATOM 749 O O . TYR A 1 92 ? 28.177 15.454 -16.209 1.00 67.44 92 TYR A O 1
ATOM 757 N N . ALA A 1 93 ? 26.899 13.876 -17.160 1.00 68.94 93 ALA A N 1
ATOM 758 C CA . ALA A 1 93 ? 26.399 14.735 -18.241 1.00 68.94 93 ALA A CA 1
ATOM 759 C C . ALA A 1 93 ? 24.878 14.979 -18.183 1.00 68.94 93 ALA A C 1
ATOM 761 O O . ALA A 1 93 ? 24.280 15.321 -19.196 1.00 68.94 93 ALA A O 1
ATOM 762 N N . GLY A 1 94 ? 24.261 14.791 -17.009 1.00 73.44 94 GLY A N 1
ATOM 763 C CA . GLY A 1 94 ? 22.824 15.001 -16.809 1.00 73.44 94 GLY A CA 1
ATOM 764 C C . GLY A 1 94 ? 21.941 14.000 -17.561 1.00 73.44 94 GLY A C 1
ATOM 765 O O . GLY A 1 94 ? 22.404 12.973 -18.070 1.00 73.44 94 GLY A O 1
ATOM 766 N N . SER A 1 95 ? 20.646 14.287 -17.602 1.00 81.06 95 SER A N 1
ATOM 767 C CA . SER A 1 95 ? 19.660 13.470 -18.306 1.00 81.06 95 SER A CA 1
ATOM 768 C C . SER A 1 95 ? 19.909 13.426 -19.815 1.00 81.06 95 SER A C 1
ATOM 770 O O . SER A 1 95 ? 20.353 14.392 -20.426 1.00 81.06 95 SER A O 1
ATOM 772 N N . LEU A 1 96 ? 19.625 12.283 -20.442 1.00 82.69 96 LEU A N 1
ATOM 773 C CA . LEU A 1 96 ? 19.988 12.056 -21.849 1.00 82.69 96 LEU A CA 1
ATOM 774 C C . LEU A 1 96 ? 18.982 12.631 -22.849 1.00 82.69 96 LEU A C 1
ATOM 776 O O . LEU A 1 96 ? 19.269 12.685 -24.044 1.00 82.69 96 LEU A O 1
ATOM 780 N N . TYR A 1 97 ? 17.805 13.027 -22.375 1.00 86.88 97 TYR A N 1
ATOM 781 C CA . TYR A 1 97 ? 16.782 13.676 -23.177 1.00 86.88 97 TYR A CA 1
ATOM 782 C C . TYR A 1 97 ? 15.888 14.550 -22.300 1.00 86.88 97 TYR A C 1
ATOM 784 O O . TYR A 1 97 ? 15.788 14.361 -21.084 1.00 86.88 97 TYR A O 1
ATOM 792 N N . ARG A 1 98 ? 15.223 15.498 -22.959 1.00 88.44 98 ARG A N 1
ATOM 793 C CA . ARG A 1 98 ? 14.261 16.418 -22.364 1.00 88.44 98 ARG A CA 1
ATOM 794 C C . ARG A 1 98 ? 12.907 16.243 -23.029 1.00 88.44 98 ARG A C 1
ATOM 796 O O . ARG A 1 98 ? 12.827 16.132 -24.251 1.00 88.44 98 ARG A O 1
ATOM 803 N N . VAL A 1 99 ? 11.856 16.260 -22.226 1.00 88.44 99 VAL A N 1
ATOM 804 C CA . VAL A 1 99 ? 10.465 16.291 -22.673 1.00 88.4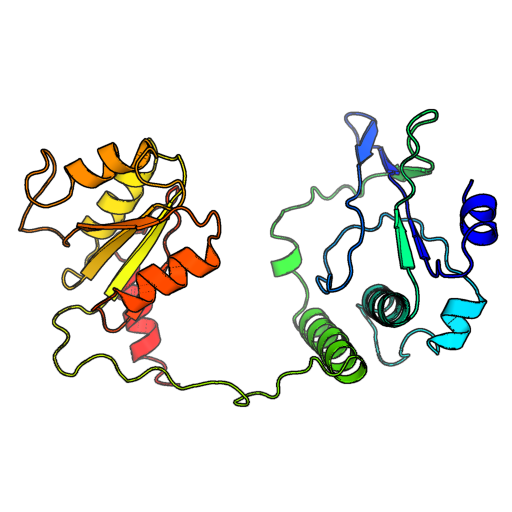4 99 VAL A CA 1
ATOM 805 C C . VAL A 1 99 ? 9.823 17.604 -22.246 1.00 88.44 99 VAL A C 1
ATOM 807 O O . VAL A 1 99 ? 10.214 18.206 -21.248 1.00 88.44 99 VAL A O 1
ATOM 810 N N . VAL A 1 100 ? 8.848 18.072 -23.013 1.00 85.75 100 VAL A N 1
ATOM 811 C CA . VAL A 1 100 ? 8.037 19.236 -22.640 1.00 85.75 100 VAL A CA 1
ATOM 812 C C . VAL A 1 100 ? 6.842 18.721 -21.848 1.00 85.75 100 VAL A C 1
ATOM 814 O O . VAL A 1 100 ? 6.190 17.772 -22.288 1.00 85.75 100 VAL A O 1
ATOM 817 N N . ALA A 1 101 ? 6.573 19.295 -20.675 1.00 75.00 101 ALA A N 1
ATOM 818 C CA . ALA A 1 101 ? 5.401 18.913 -19.900 1.00 75.00 101 ALA A CA 1
ATOM 819 C C . ALA A 1 101 ? 4.129 19.194 -20.698 1.00 75.00 101 ALA A C 1
ATOM 821 O O . ALA A 1 101 ? 3.940 20.282 -21.243 1.00 75.00 101 ALA A O 1
ATOM 822 N N . ALA A 1 102 ? 3.231 18.212 -20.728 1.00 64.69 102 ALA A N 1
ATOM 823 C CA . ALA A 1 102 ? 1.849 18.488 -21.075 1.00 64.69 102 ALA A CA 1
ATOM 824 C C . ALA A 1 102 ? 1.269 19.415 -19.995 1.00 64.69 102 ALA A C 1
ATOM 826 O O . ALA A 1 102 ? 1.538 19.217 -18.814 1.00 64.69 102 ALA A O 1
ATOM 827 N N . ALA A 1 103 ? 0.455 20.398 -20.379 1.00 56.03 103 ALA A N 1
ATOM 828 C CA . ALA A 1 103 ? -0.113 21.418 -19.486 1.00 56.03 103 ALA A CA 1
ATOM 829 C C . ALA A 1 103 ? -1.053 20.884 -18.372 1.00 56.03 103 ALA A C 1
ATOM 831 O O . ALA A 1 103 ? -1.749 21.661 -17.723 1.00 56.03 103 ALA A O 1
ATOM 832 N N . LYS A 1 104 ? -1.113 19.567 -18.140 1.00 56.25 104 LYS A N 1
ATOM 833 C CA . LYS A 1 104 ? -1.855 18.959 -17.033 1.00 56.25 104 LYS A CA 1
ATOM 834 C C . LYS A 1 104 ? -0.899 18.643 -15.888 1.00 56.25 104 LYS A C 1
ATOM 836 O O . LYS A 1 104 ? -0.013 17.807 -16.033 1.00 56.25 104 LYS A O 1
ATOM 841 N N . GLY A 1 105 ? -1.117 19.291 -14.744 1.00 52.72 105 GLY A N 1
ATOM 842 C CA . GLY A 1 105 ? -0.496 18.889 -13.486 1.00 52.72 105 GLY A CA 1
ATOM 843 C C . GLY A 1 105 ? -0.880 17.447 -13.154 1.00 52.72 105 GLY A C 1
ATOM 844 O O . GLY A 1 105 ? -2.058 17.102 -13.196 1.00 52.72 105 GLY A O 1
ATOM 845 N N . HIS A 1 106 ? 0.115 16.610 -12.869 1.00 49.56 106 HIS A N 1
ATOM 846 C CA . HIS A 1 106 ? -0.104 15.229 -12.450 1.00 49.56 106 HIS A CA 1
ATOM 847 C C . HIS A 1 106 ? -0.739 15.200 -11.059 1.00 49.56 106 HIS A C 1
ATOM 849 O O . HIS A 1 106 ? -0.167 15.735 -10.106 1.00 49.56 106 HIS A O 1
ATOM 855 N N . ASN A 1 107 ? -1.899 14.561 -10.931 1.00 54.34 107 ASN A N 1
ATOM 856 C CA . ASN A 1 107 ? -2.495 14.251 -9.639 1.00 54.34 107 ASN A CA 1
ATOM 857 C C . ASN A 1 107 ? -2.091 12.820 -9.257 1.00 54.34 107 ASN A C 1
ATOM 859 O O . ASN A 1 107 ? -2.151 11.905 -10.075 1.00 54.34 107 ASN A O 1
ATOM 863 N N . VAL A 1 108 ? -1.701 12.592 -8.000 1.00 52.38 108 VAL A N 1
ATOM 864 C CA . VAL A 1 108 ? -1.371 11.246 -7.490 1.00 52.38 108 VAL A CA 1
ATOM 865 C C . VAL A 1 108 ? -2.552 10.277 -7.667 1.00 52.38 108 VAL A C 1
ATOM 867 O O . VAL A 1 108 ? -2.352 9.071 -7.765 1.00 52.38 108 VAL A O 1
ATOM 870 N N . PHE A 1 109 ? -3.771 10.809 -7.789 1.00 54.12 109 PHE A N 1
ATOM 871 C CA . PHE A 1 109 ? -5.008 10.070 -8.031 1.00 54.12 109 PHE A CA 1
ATOM 872 C C . PHE A 1 109 ? -5.388 9.897 -9.511 1.00 54.12 109 PHE A C 1
ATOM 874 O O . PHE A 1 109 ? -6.477 9.404 -9.790 1.00 54.12 109 PHE A O 1
ATOM 881 N N . ASP A 1 110 ? -4.526 10.254 -10.469 1.00 60.25 110 ASP A N 1
ATOM 882 C CA . ASP A 1 110 ? -4.841 10.147 -11.905 1.00 60.25 110 ASP A CA 1
ATOM 883 C C . ASP A 1 110 ? -5.208 8.713 -12.337 1.00 60.25 110 ASP A C 1
ATOM 885 O O . ASP A 1 110 ? -5.979 8.526 -13.275 1.00 60.25 110 ASP A O 1
ATOM 889 N N . TYR A 1 111 ? -4.732 7.685 -11.625 1.00 58.78 111 TYR A N 1
ATOM 89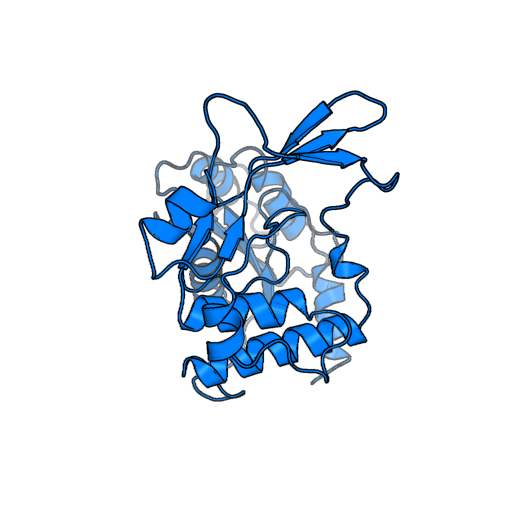0 C CA . TYR A 1 111 ? -5.113 6.293 -11.888 1.00 58.78 111 TYR A CA 1
ATOM 891 C C . TYR A 1 111 ? -6.600 6.007 -11.608 1.00 58.78 111 TYR A C 1
ATOM 893 O O . TYR A 1 111 ? -7.179 5.146 -12.266 1.00 58.78 111 TYR A O 1
ATOM 901 N N . LEU A 1 112 ? -7.251 6.754 -10.704 1.00 57.56 112 LEU A N 1
ATOM 902 C CA . LEU A 1 112 ? -8.701 6.656 -10.471 1.00 57.56 112 LEU A CA 1
ATOM 903 C C . LEU A 1 112 ? -9.514 7.171 -11.667 1.00 57.56 112 LEU A C 1
ATOM 905 O O . LEU A 1 112 ? -10.698 6.868 -11.787 1.00 57.56 112 LEU A O 1
ATOM 909 N N . LEU A 1 113 ? -8.881 7.945 -12.553 1.00 61.12 113 LEU A N 1
ATOM 910 C CA . LEU A 1 113 ? -9.492 8.487 -13.764 1.00 61.12 113 LEU A CA 1
ATOM 911 C C . LEU A 1 113 ? -9.313 7.561 -14.979 1.00 61.12 113 LEU A C 1
ATOM 913 O O . LEU A 1 113 ? -9.830 7.869 -16.055 1.00 61.12 113 LEU A O 1
ATOM 917 N N . ALA A 1 114 ? -8.586 6.445 -14.840 1.00 68.75 114 ALA A N 1
ATOM 918 C CA . ALA A 1 114 ? -8.425 5.472 -15.915 1.00 68.75 114 ALA A CA 1
ATOM 919 C C . ALA A 1 114 ? -9.771 4.816 -16.254 1.00 68.75 114 ALA A C 1
ATOM 921 O O . ALA A 1 114 ? -10.536 4.447 -15.361 1.00 68.75 114 ALA A O 1
ATOM 922 N N . SER A 1 115 ? -10.056 4.630 -17.547 1.00 80.31 115 SER A N 1
ATOM 923 C CA . SER A 1 115 ? -11.289 3.967 -17.976 1.00 80.31 115 SER A CA 1
ATOM 924 C C . SER A 1 115 ? -11.353 2.535 -17.435 1.00 80.31 115 SER A C 1
ATOM 926 O O . SER A 1 115 ? -10.339 1.837 -17.363 1.00 80.31 115 SER A O 1
ATOM 928 N N . LYS A 1 116 ? -12.564 2.072 -17.099 1.00 86.00 116 LYS A N 1
ATOM 929 C CA . LYS A 1 116 ? -12.809 0.690 -16.653 1.00 86.00 116 LYS A CA 1
ATOM 930 C C . LYS A 1 116 ? -12.215 -0.342 -17.623 1.00 86.00 116 LYS A C 1
ATOM 932 O O . LYS A 1 116 ? -11.661 -1.342 -17.190 1.00 86.00 116 LYS A O 1
ATOM 937 N N . GLU A 1 117 ? -12.284 -0.074 -18.926 1.00 87.94 117 GLU A N 1
ATOM 938 C CA . GLU A 1 117 ? -11.709 -0.932 -19.971 1.00 87.94 117 GLU A CA 1
ATOM 939 C C . GLU A 1 117 ? -10.182 -1.052 -19.864 1.00 87.94 117 GLU A C 1
ATOM 941 O O . GLU A 1 117 ? -9.651 -2.157 -19.939 1.00 87.94 117 GLU A O 1
ATOM 946 N N . SER A 1 118 ? -9.478 0.061 -19.628 1.00 88.44 118 SER A N 1
ATOM 947 C CA . SER A 1 118 ? -8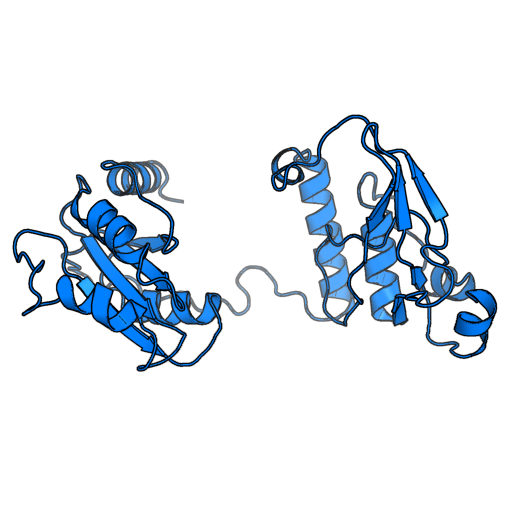.021 0.063 -19.441 1.00 88.44 118 SER A CA 1
ATOM 948 C C . SER A 1 118 ? -7.609 -0.704 -18.184 1.00 88.44 118 SER A C 1
ATOM 950 O O . SER A 1 118 ? -6.583 -1.381 -18.194 1.00 88.44 118 SER A O 1
ATOM 952 N N . GLN A 1 119 ? -8.407 -0.619 -17.113 1.00 88.50 119 GLN A N 1
ATOM 953 C CA . GLN A 1 119 ? -8.157 -1.344 -15.863 1.00 88.50 119 GLN A CA 1
ATOM 954 C C . GLN A 1 119 ? -8.339 -2.857 -16.042 1.00 88.50 119 GLN A C 1
ATOM 956 O O . GLN A 1 119 ? -7.443 -3.620 -15.692 1.00 88.50 119 GLN A O 1
ATOM 961 N N . ILE A 1 120 ? -9.438 -3.285 -16.674 1.00 90.62 120 ILE A N 1
ATOM 962 C CA . ILE A 1 120 ? -9.686 -4.702 -16.989 1.00 90.62 120 ILE A CA 1
ATOM 963 C C . ILE A 1 120 ? -8.567 -5.265 -17.876 1.00 90.62 120 ILE A C 1
ATOM 965 O O . ILE A 1 120 ? -8.085 -6.374 -17.654 1.00 90.62 120 ILE A O 1
ATOM 969 N N . GLU A 1 121 ? -8.112 -4.499 -18.868 1.00 93.06 121 GLU A N 1
ATOM 970 C CA . GLU A 1 121 ? -7.003 -4.924 -19.720 1.00 93.06 121 GLU A CA 1
ATOM 971 C C . GLU A 1 121 ? -5.683 -5.032 -18.936 1.00 93.06 121 GLU A C 1
ATOM 973 O O . GLU A 1 121 ? -4.943 -5.999 -19.112 1.00 93.06 121 GLU A O 1
ATOM 978 N N . ALA A 1 122 ? -5.389 -4.095 -18.027 1.00 92.31 122 ALA A N 1
ATOM 979 C CA . ALA A 1 122 ? -4.207 -4.171 -17.166 1.00 92.31 122 ALA A CA 1
ATOM 980 C C . ALA A 1 122 ? -4.244 -5.398 -16.229 1.00 92.31 122 ALA A C 1
ATOM 982 O O . ALA A 1 122 ? -3.218 -6.064 -16.051 1.00 92.31 122 ALA A O 1
ATOM 983 N N . GLU A 1 123 ? -5.418 -5.736 -15.681 1.00 92.81 123 GLU A N 1
ATOM 984 C CA . GLU A 1 123 ? -5.647 -6.959 -14.897 1.00 92.81 123 GLU A CA 1
ATOM 985 C C . GLU A 1 123 ? -5.403 -8.223 -15.727 1.00 92.8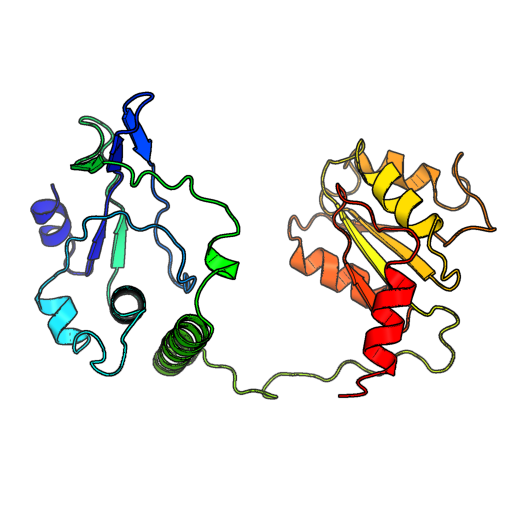1 123 GLU A C 1
ATOM 987 O O . GLU A 1 123 ? -4.745 -9.162 -15.267 1.00 92.81 123 GLU A O 1
ATOM 992 N N . GLN A 1 124 ? -5.873 -8.246 -16.976 1.00 93.50 124 GLN A N 1
ATOM 993 C CA . GLN A 1 124 ? -5.620 -9.352 -17.894 1.00 93.50 124 GLN A CA 1
ATOM 994 C C . GLN A 1 124 ? -4.118 -9.500 -18.182 1.00 93.50 124 GLN A C 1
ATOM 996 O O . GLN A 1 124 ? -3.577 -10.603 -18.083 1.00 93.50 124 GLN A O 1
ATOM 1001 N N . VAL A 1 125 ? -3.424 -8.395 -18.475 1.00 95.12 125 VAL A N 1
ATOM 1002 C CA . VAL A 1 125 ? -1.981 -8.383 -18.765 1.00 95.12 125 VAL A CA 1
ATOM 1003 C C . VAL A 1 125 ? -1.168 -8.951 -17.602 1.00 95.12 125 VAL A C 1
ATOM 1005 O O . VAL A 1 125 ? -0.321 -9.827 -17.811 1.00 95.12 125 VAL A O 1
ATOM 1008 N N . VAL A 1 126 ? -1.433 -8.499 -16.371 1.00 94.75 126 VAL A N 1
ATOM 1009 C CA . VAL A 1 126 ? -0.711 -9.008 -15.196 1.00 94.75 126 VAL A CA 1
ATOM 1010 C C . VAL A 1 126 ? -1.072 -10.460 -14.889 1.00 94.75 126 VAL A C 1
ATOM 1012 O O . VAL A 1 126 ? -0.187 -11.240 -14.546 1.00 94.75 126 VAL A O 1
ATOM 1015 N N . SER A 1 127 ? -2.332 -10.860 -15.074 1.00 94.00 127 SER A N 1
ATOM 1016 C CA . SER A 1 127 ? -2.777 -12.239 -14.845 1.00 94.00 127 SER A CA 1
ATOM 1017 C C . SER A 1 127 ? -2.078 -13.221 -15.784 1.00 94.00 127 SER A C 1
ATOM 1019 O O . SER A 1 127 ? -1.573 -14.250 -15.336 1.00 94.00 127 SER A O 1
ATOM 1021 N N . GLU A 1 128 ? -1.980 -12.891 -17.074 1.00 94.31 128 GLU A N 1
ATOM 1022 C CA . GLU A 1 128 ? -1.262 -13.719 -18.046 1.00 94.31 128 GLU A CA 1
ATOM 1023 C C . GLU A 1 128 ? 0.243 -13.766 -17.762 1.00 94.31 128 GLU A C 1
ATOM 1025 O O . GLU A 1 128 ? 0.857 -14.827 -17.874 1.00 94.31 128 GLU A O 1
ATOM 1030 N N . HIS A 1 129 ? 0.847 -12.658 -17.324 1.00 94.81 129 HIS A N 1
ATOM 1031 C CA . HIS A 1 129 ? 2.235 -12.662 -16.855 1.00 94.81 129 HIS A CA 1
ATOM 1032 C C . HIS A 1 129 ? 2.441 -13.604 -15.665 1.00 94.81 129 HIS A C 1
ATOM 1034 O O . HIS A 1 129 ? 3.337 -14.447 -15.699 1.00 94.81 129 HIS A O 1
ATOM 1040 N N . LEU A 1 130 ? 1.585 -13.519 -14.642 1.00 94.56 130 LEU A N 1
ATOM 1041 C CA . LEU A 1 130 ? 1.656 -14.390 -13.469 1.00 94.56 130 LEU A CA 1
ATOM 1042 C C . LEU A 1 130 ? 1.517 -15.869 -13.851 1.00 94.56 130 LEU A C 1
ATOM 1044 O O . LEU A 1 130 ? 2.211 -16.711 -13.281 1.00 94.56 130 LEU A O 1
ATOM 1048 N N . LYS A 1 131 ? 0.670 -16.198 -14.837 1.00 94.12 131 LYS A N 1
ATOM 1049 C CA . LYS A 1 131 ? 0.552 -17.567 -15.362 1.00 94.12 131 LYS A CA 1
ATOM 1050 C C . LYS A 1 131 ? 1.852 -18.019 -16.025 1.00 94.12 131 LYS A C 1
ATOM 1052 O O . LYS A 1 131 ? 2.325 -19.110 -15.722 1.00 94.12 131 LYS A O 1
ATOM 1057 N N . ARG A 1 132 ? 2.469 -17.177 -16.864 1.00 93.81 132 ARG A N 1
ATOM 1058 C CA . ARG A 1 132 ? 3.739 -17.497 -17.546 1.00 93.81 132 ARG A CA 1
ATOM 1059 C C . ARG A 1 132 ? 4.889 -17.776 -16.579 1.00 93.81 132 ARG A C 1
ATOM 1061 O O . ARG A 1 132 ? 5.728 -18.621 -16.879 1.00 93.81 132 ARG A O 1
ATOM 1068 N N . ILE A 1 133 ? 4.916 -17.114 -15.420 1.00 93.81 133 ILE A N 1
ATOM 1069 C CA . ILE A 1 133 ? 5.955 -17.319 -14.396 1.00 93.81 133 ILE A CA 1
ATOM 1070 C C . ILE A 1 133 ? 5.565 -18.325 -13.300 1.00 93.81 133 ILE A C 1
ATOM 1072 O O . ILE A 1 133 ? 6.287 -18.448 -12.314 1.00 93.81 133 ILE A O 1
ATOM 1076 N N . ASN A 1 134 ? 4.440 -19.037 -13.443 1.00 92.69 134 ASN A N 1
ATOM 1077 C CA . ASN A 1 134 ? 3.896 -19.956 -12.431 1.00 92.69 134 ASN A CA 1
ATOM 1078 C C . ASN A 1 134 ? 3.647 -19.307 -11.049 1.00 92.69 134 ASN A C 1
ATOM 1080 O O . ASN A 1 134 ? 3.758 -19.968 -10.020 1.00 92.69 134 ASN A O 1
ATOM 1084 N N . ALA A 1 135 ? 3.297 -18.019 -11.019 1.00 91.25 135 ALA A N 1
ATOM 1085 C CA . ALA A 1 135 ? 2.955 -17.269 -9.804 1.00 91.25 135 ALA A CA 1
ATOM 1086 C C . ALA A 1 135 ? 1.463 -16.899 -9.722 1.00 91.25 135 ALA A C 1
ATOM 1088 O O . ALA A 1 135 ? 1.046 -16.173 -8.821 1.00 91.25 135 ALA A O 1
ATOM 1089 N N . HIS A 1 136 ? 0.650 -17.357 -10.676 1.00 91.75 136 HIS A N 1
ATOM 1090 C CA . HIS A 1 136 ? -0.783 -17.093 -10.687 1.00 91.75 136 HIS A CA 1
ATOM 1091 C C . HIS A 1 136 ? -1.502 -17.901 -9.604 1.00 91.75 136 HIS A C 1
ATOM 1093 O O . HIS A 1 136 ? -1.530 -19.132 -9.645 1.00 91.75 136 HIS A O 1
ATOM 1099 N N . LEU A 1 137 ? -2.141 -17.193 -8.675 1.00 87.56 137 LEU A N 1
ATOM 1100 C CA . LEU A 1 137 ? -3.014 -17.776 -7.665 1.00 87.56 137 LEU A CA 1
ATOM 1101 C C . LEU A 1 137 ? -4.450 -17.734 -8.185 1.00 87.56 137 LEU A C 1
ATOM 1103 O O . LEU A 1 137 ? -5.005 -16.660 -8.405 1.00 87.56 137 LEU A O 1
ATOM 1107 N N . ALA A 1 138 ? -5.044 -18.905 -8.418 1.00 84.31 138 ALA A N 1
ATOM 1108 C CA . ALA A 1 138 ? -6.442 -18.980 -8.826 1.00 84.31 138 ALA A CA 1
ATOM 1109 C C . ALA A 1 138 ? -7.356 -18.448 -7.711 1.00 84.31 138 ALA A C 1
ATOM 1111 O O . ALA A 1 138 ? -7.085 -18.654 -6.528 1.00 84.31 138 ALA A O 1
ATOM 1112 N N . ALA A 1 139 ? -8.454 -17.788 -8.083 1.00 81.25 139 ALA A N 1
ATOM 1113 C CA . ALA A 1 139 ? -9.439 -17.318 -7.115 1.00 81.25 139 ALA A CA 1
ATOM 1114 C C . ALA A 1 139 ? -9.924 -18.481 -6.229 1.00 81.25 139 ALA A C 1
ATOM 1116 O O . ALA A 1 139 ? -10.245 -19.560 -6.726 1.00 81.25 139 ALA A O 1
ATOM 1117 N N . GLY A 1 140 ? -9.926 -18.273 -4.911 1.00 80.38 140 GLY A N 1
ATOM 1118 C CA . GLY A 1 140 ? -10.270 -19.299 -3.921 1.00 80.38 140 GLY A CA 1
ATOM 1119 C C . GLY A 1 140 ? -9.173 -20.337 -3.646 1.00 80.38 140 GLY A C 1
ATOM 1120 O O . GLY A 1 140 ? -9.230 -21.009 -2.618 1.00 80.38 140 GLY A O 1
ATOM 1121 N N . ALA A 1 141 ? -8.141 -20.452 -4.489 1.00 77.62 141 ALA A N 1
ATOM 1122 C CA . ALA A 1 141 ? -6.974 -21.270 -4.178 1.00 77.62 141 ALA A CA 1
ATOM 1123 C C . ALA A 1 141 ? -6.116 -20.562 -3.120 1.00 77.62 141 ALA A C 1
ATOM 1125 O O . ALA A 1 141 ? -5.889 -19.357 -3.193 1.00 77.62 141 ALA A O 1
ATOM 1126 N N . HIS A 1 142 ? -5.634 -21.311 -2.125 1.00 74.56 142 HIS A N 1
ATOM 1127 C CA . HIS A 1 142 ? -4.815 -20.795 -1.015 1.00 74.56 142 HIS A CA 1
ATOM 1128 C C . HIS A 1 142 ? -5.500 -19.744 -0.122 1.00 74.56 142 HIS A C 1
ATOM 1130 O O . HIS A 1 142 ? -4.843 -19.123 0.712 1.00 74.56 142 HIS A O 1
ATOM 1136 N N . TYR A 1 143 ? -6.817 -19.573 -0.256 1.00 75.00 143 TYR A N 1
ATOM 1137 C CA . TYR A 1 143 ? -7.617 -18.804 0.683 1.00 75.00 143 TYR A CA 1
ATOM 1138 C C . TYR A 1 143 ? -8.085 -19.725 1.808 1.00 75.00 143 TYR A C 1
ATOM 1140 O O . TYR A 1 143 ? -8.907 -20.617 1.597 1.00 75.00 143 TYR A O 1
ATOM 1148 N N . THR A 1 144 ? -7.565 -19.506 3.011 1.00 76.19 144 THR A N 1
ATOM 1149 C CA . THR A 1 144 ? -8.153 -20.094 4.213 1.00 76.19 144 THR A CA 1
ATOM 1150 C C . THR A 1 144 ? -9.236 -19.135 4.695 1.00 76.19 144 THR A C 1
ATOM 1152 O O . THR A 1 144 ? -8.884 -18.026 5.111 1.00 76.19 144 THR A O 1
ATOM 1155 N N . PRO A 1 145 ? -10.529 -19.509 4.642 1.00 70.50 145 PRO A N 1
ATOM 1156 C CA . PRO A 1 145 ? -11.577 -18.663 5.187 1.00 70.50 145 PRO A CA 1
ATOM 1157 C C . PRO A 1 145 ? -11.266 -18.377 6.650 1.00 70.50 145 PRO A C 1
ATOM 1159 O O . PRO A 1 145 ? -10.938 -19.280 7.426 1.00 70.50 145 PRO A O 1
ATOM 1162 N N . ARG A 1 146 ? -11.319 -17.096 7.016 1.00 66.12 146 ARG A N 1
ATOM 1163 C CA . ARG A 1 146 ? -11.158 -16.704 8.411 1.00 66.12 146 ARG A CA 1
ATOM 1164 C C . ARG A 1 146 ? -12.332 -17.304 9.195 1.00 66.12 146 ARG A C 1
ATOM 1166 O O . ARG A 1 146 ? -13.458 -17.233 8.699 1.00 66.12 146 ARG A O 1
ATOM 1173 N N . PRO A 1 147 ? -12.106 -17.894 10.385 1.00 65.56 147 PRO A N 1
ATOM 1174 C CA . PRO A 1 147 ? -13.216 -18.298 11.235 1.00 65.56 147 PRO A CA 1
ATOM 1175 C C . PRO A 1 147 ? -14.147 -17.097 11.460 1.00 65.56 147 PRO A C 1
ATOM 1177 O O . PRO A 1 147 ? -13.649 -15.967 11.551 1.00 65.56 147 PRO A O 1
ATOM 1180 N N . PRO A 1 148 ? -15.472 -17.323 11.517 1.00 66.00 148 PRO A N 1
ATOM 1181 C CA . PRO A 1 148 ? -16.424 -16.253 11.776 1.00 66.00 148 PRO A CA 1
ATOM 1182 C C . PRO A 1 148 ? -16.058 -15.532 13.076 1.00 66.00 148 PRO A C 1
ATOM 1184 O O . PRO A 1 148 ? -15.406 -16.108 13.957 1.00 66.00 148 PRO A O 1
ATOM 1187 N N . ALA A 1 149 ? -16.465 -14.264 13.188 1.00 57.75 149 ALA A N 1
ATOM 1188 C CA . ALA A 1 149 ? -16.360 -13.555 14.455 1.00 57.75 149 ALA A CA 1
ATOM 1189 C C . ALA A 1 149 ? -16.998 -14.422 15.561 1.00 57.75 149 ALA A C 1
ATOM 1191 O O . ALA A 1 149 ? -18.006 -15.084 15.292 1.00 57.75 149 ALA A O 1
ATOM 1192 N N . PRO A 1 150 ? -16.415 -14.476 16.771 1.00 57.66 150 PRO A N 1
ATOM 1193 C CA . PRO A 1 150 ? -17.014 -15.219 17.872 1.00 57.66 150 PRO A CA 1
ATOM 1194 C C . PRO A 1 150 ? -18.486 -14.817 18.034 1.00 57.66 150 PRO A C 1
ATOM 1196 O O . PRO A 1 150 ? -18.790 -13.623 18.079 1.00 57.66 150 PRO A O 1
ATOM 1199 N N . GLU A 1 151 ? -19.395 -15.795 18.099 1.00 51.84 151 GLU A N 1
ATOM 1200 C CA . GLU A 1 151 ? -20.807 -15.523 18.386 1.00 51.84 151 GLU A CA 1
ATOM 1201 C C . GLU A 1 151 ? -20.908 -14.738 19.703 1.00 51.84 151 GLU A C 1
ATOM 1203 O O . GLU A 1 151 ? -20.352 -15.149 20.723 1.00 51.84 151 GLU A O 1
ATOM 1208 N N . GLY A 1 152 ? -21.583 -13.584 19.670 1.00 53.56 152 GLY A N 1
ATOM 1209 C CA . GLY A 1 152 ? -21.701 -12.691 20.827 1.00 53.56 152 GLY A CA 1
ATOM 1210 C C . GLY A 1 152 ? -20.603 -11.630 20.951 1.00 53.56 152 GLY A C 1
ATOM 1211 O O . GLY A 1 152 ? -20.344 -11.159 22.055 1.00 53.56 152 GLY A O 1
ATOM 1212 N N . ALA A 1 153 ? -19.946 -11.233 19.857 1.00 57.47 153 ALA A N 1
ATOM 1213 C CA . ALA A 1 153 ? -19.110 -10.035 19.868 1.00 57.47 153 ALA A CA 1
ATOM 1214 C C . ALA A 1 153 ? -19.954 -8.795 20.227 1.00 57.47 153 ALA A C 1
ATOM 1216 O O . ALA A 1 153 ? -20.727 -8.296 19.413 1.00 57.47 153 ALA A O 1
ATOM 1217 N N . ASP A 1 154 ? -19.772 -8.264 21.440 1.00 80.69 154 ASP A N 1
ATOM 1218 C CA . ASP A 1 154 ? -20.413 -7.015 21.891 1.00 80.69 154 ASP A CA 1
ATOM 1219 C C . ASP A 1 154 ? -19.994 -5.793 21.047 1.00 80.69 154 ASP A C 1
ATOM 1221 O O . ASP A 1 154 ? -20.614 -4.730 21.111 1.00 80.69 154 ASP A O 1
ATOM 1225 N N . LEU A 1 155 ? -18.921 -5.927 20.260 1.00 89.94 155 LEU A N 1
ATOM 1226 C CA . LEU A 1 155 ? -18.368 -4.878 19.414 1.00 89.94 155 LEU A CA 1
ATOM 1227 C C . LEU A 1 155 ? -18.763 -5.084 17.949 1.00 89.94 155 LEU A C 1
ATOM 1229 O O . LEU A 1 155 ? -18.499 -6.122 17.347 1.00 89.94 155 LEU A O 1
ATOM 1233 N N . LYS A 1 156 ? -19.306 -4.031 17.342 1.00 91.25 156 LYS A N 1
ATOM 1234 C CA . LYS A 1 156 ? -19.615 -3.960 15.915 1.00 91.25 156 LYS A CA 1
ATOM 1235 C C . LYS A 1 156 ? -18.372 -3.743 15.066 1.00 91.25 156 LYS A C 1
ATOM 1237 O O . LYS A 1 156 ? -18.252 -4.363 14.021 1.00 91.25 156 LYS A O 1
ATOM 1242 N N . ALA A 1 157 ? -17.418 -2.921 15.499 1.00 92.88 157 ALA A N 1
ATOM 1243 C CA . ALA A 1 157 ? -16.203 -2.701 14.716 1.00 92.88 157 ALA A CA 1
ATOM 1244 C C . ALA A 1 157 ? -14.940 -2.558 15.571 1.00 92.88 157 ALA A C 1
ATOM 1246 O O . ALA A 1 157 ? -14.966 -1.986 16.660 1.00 92.88 157 ALA A O 1
ATOM 1247 N N . SER A 1 158 ? -13.810 -3.012 15.037 1.00 95.12 158 SER A N 1
ATOM 1248 C CA . SER A 1 158 ? -12.481 -2.677 15.549 1.00 95.12 158 SER A CA 1
ATOM 1249 C C . SER A 1 158 ? -11.791 -1.747 14.560 1.00 95.12 158 SER A C 1
ATOM 1251 O O . SER A 1 158 ? -11.536 -2.127 13.413 1.00 95.12 158 SER A O 1
ATOM 1253 N N . VAL A 1 159 ? -11.466 -0.533 15.005 1.00 97.44 159 VAL A N 1
ATOM 1254 C CA . VAL A 1 159 ? -10.689 0.418 14.208 1.00 97.44 159 VAL A CA 1
ATOM 1255 C C . VAL A 1 159 ? -9.203 0.181 14.454 1.00 97.44 159 VAL A C 1
ATOM 1257 O O . VAL A 1 159 ? -8.720 0.331 15.576 1.00 97.44 159 VAL A O 1
ATOM 1260 N N . ILE A 1 160 ? -8.476 -0.200 13.408 1.00 98.12 160 ILE A N 1
ATOM 1261 C CA . ILE A 1 160 ? -7.055 -0.542 13.452 1.00 98.12 160 ILE A CA 1
ATOM 1262 C C . ILE A 1 160 ? -6.252 0.640 12.912 1.00 98.12 160 ILE A C 1
ATOM 1264 O O . ILE A 1 160 ? -6.402 1.019 11.750 1.00 98.12 160 ILE A O 1
ATOM 1268 N N . ILE A 1 161 ? -5.380 1.191 13.757 1.00 98.12 161 ILE A N 1
ATOM 1269 C CA . ILE A 1 161 ? -4.543 2.353 13.451 1.00 98.12 161 ILE A CA 1
ATOM 1270 C C . ILE A 1 161 ? -3.071 1.931 13.484 1.00 98.12 161 ILE A C 1
ATOM 1272 O O . ILE A 1 161 ? -2.462 1.904 14.560 1.00 98.12 161 ILE A O 1
ATOM 1276 N N . PRO A 1 162 ? -2.470 1.557 12.345 1.00 97.19 162 PRO A N 1
ATOM 1277 C CA . PRO A 1 162 ? -1.034 1.341 12.283 1.00 97.19 162 PRO A CA 1
ATOM 1278 C C . PRO A 1 162 ? -0.290 2.676 12.401 1.00 97.19 162 PRO A C 1
ATOM 1280 O O . PRO A 1 162 ? -0.695 3.680 11.817 1.00 97.19 162 PRO A O 1
ATOM 1283 N N . VAL A 1 163 ? 0.814 2.697 13.148 1.00 96.44 163 VAL A N 1
ATOM 1284 C CA . VAL A 1 163 ? 1.574 3.930 13.373 1.00 96.44 163 VAL A CA 1
ATOM 1285 C C . VAL A 1 163 ? 3.070 3.669 13.565 1.00 96.44 163 VAL A C 1
ATOM 1287 O O . VAL A 1 163 ? 3.472 2.674 14.168 1.00 96.44 163 VAL A O 1
ATOM 1290 N N . ASN A 1 164 ? 3.889 4.584 13.044 1.00 95.31 164 ASN A N 1
ATOM 1291 C CA . ASN A 1 164 ? 5.333 4.654 13.264 1.00 95.31 164 ASN A CA 1
ATOM 1292 C C . ASN A 1 164 ? 5.719 6.113 13.483 1.00 95.31 164 ASN A C 1
ATOM 1294 O O . ASN A 1 164 ? 5.477 6.918 12.582 1.00 95.31 164 ASN A O 1
ATOM 1298 N N . ASN A 1 165 ? 6.325 6.441 14.621 1.00 94.81 165 ASN A N 1
ATOM 1299 C CA . ASN A 1 165 ? 6.959 7.735 14.872 1.00 94.81 165 ASN A CA 1
ATOM 1300 C C . ASN A 1 165 ? 6.081 8.954 14.491 1.00 94.81 165 ASN A C 1
ATOM 1302 O O . ASN A 1 165 ? 6.521 9.841 13.759 1.00 94.81 165 ASN A O 1
ATOM 1306 N N . ARG A 1 166 ? 4.821 8.972 14.953 1.00 95.25 166 ARG A N 1
ATOM 1307 C CA . ARG A 1 166 ? 3.816 10.029 14.695 1.00 95.25 166 ARG A CA 1
ATOM 1308 C C . ARG A 1 166 ? 3.048 10.433 15.970 1.00 95.25 166 ARG A C 1
ATOM 1310 O O . ARG A 1 166 ? 1.811 10.363 16.008 1.00 95.25 166 ARG A O 1
ATOM 1317 N N . PRO A 1 167 ? 3.744 10.825 17.053 1.00 95.19 167 PRO A N 1
ATOM 1318 C CA . PRO A 1 167 ? 3.120 11.174 18.333 1.00 95.19 167 PRO A CA 1
ATOM 1319 C C . PRO A 1 167 ? 2.137 12.353 18.264 1.00 95.19 167 PRO A C 1
ATOM 1321 O O . PRO A 1 167 ? 1.248 12.443 19.114 1.00 95.19 167 PRO A O 1
ATOM 1324 N N . GLU A 1 168 ? 2.292 13.246 17.289 1.00 95.12 168 GLU A N 1
ATOM 1325 C CA . GLU A 1 168 ? 1.514 14.470 17.104 1.00 95.12 168 GLU A CA 1
ATOM 1326 C C . GLU A 1 168 ? 0.150 14.235 16.443 1.00 95.12 168 GLU A C 1
ATOM 1328 O O . GLU A 1 168 ? -0.789 14.998 16.675 1.00 95.12 168 GLU A O 1
ATOM 1333 N N . PHE A 1 169 ? 0.010 13.160 15.666 1.00 93.44 169 PHE A N 1
ATOM 1334 C CA . PHE A 1 169 ? -1.204 12.896 14.893 1.00 93.44 169 PHE A CA 1
ATOM 1335 C C . PHE A 1 169 ? -2.146 11.898 15.569 1.00 93.44 169 PHE A C 1
ATOM 1337 O O . PHE A 1 169 ? -3.370 12.083 15.543 1.00 93.44 169 PHE A O 1
ATOM 1344 N N . ILE A 1 170 ? -1.578 10.900 16.256 1.00 97.31 170 ILE A N 1
ATOM 1345 C CA . ILE A 1 170 ? -2.309 9.736 16.774 1.00 97.31 170 ILE A CA 1
ATOM 1346 C C . ILE A 1 170 ? -3.478 10.102 17.698 1.00 97.31 170 ILE A C 1
ATOM 1348 O O . ILE A 1 170 ? -4.521 9.452 17.676 1.00 97.31 170 ILE A O 1
ATOM 1352 N N . ALA A 1 171 ? -3.339 11.179 18.477 1.00 96.94 171 ALA A N 1
ATOM 1353 C CA . ALA A 1 171 ? -4.395 11.677 19.353 1.00 96.94 171 ALA A CA 1
ATOM 1354 C C . ALA A 1 171 ? -5.669 12.011 18.565 1.00 96.94 171 ALA A C 1
ATOM 1356 O O . ALA A 1 171 ? -6.769 11.648 18.972 1.00 96.94 171 ALA A O 1
ATOM 1357 N N . THR A 1 172 ? -5.522 12.667 17.414 1.00 97.12 172 THR A N 1
ATOM 1358 C CA . THR A 1 172 ? -6.667 13.107 16.614 1.00 97.12 172 THR A CA 1
ATOM 1359 C C . THR A 1 172 ? -7.362 11.946 15.909 1.00 97.12 172 THR A C 1
ATOM 1361 O O . THR A 1 172 ? -8.592 11.951 15.822 1.00 97.12 172 THR A O 1
ATOM 1364 N N . ALA A 1 173 ? -6.604 10.923 15.507 1.00 97.94 173 ALA A N 1
ATOM 1365 C CA . ALA A 1 173 ? -7.149 9.679 14.977 1.00 97.94 173 ALA A CA 1
ATOM 1366 C C . ALA A 1 173 ? -7.968 8.938 16.052 1.00 97.94 173 ALA A C 1
ATOM 1368 O O . ALA A 1 173 ? -9.153 8.681 15.835 1.00 97.94 173 ALA A O 1
ATOM 1369 N N . ILE A 1 174 ? -7.397 8.705 17.245 1.00 98.25 174 ILE A N 1
ATOM 1370 C CA . ILE A 1 174 ? -8.088 8.058 18.381 1.00 98.25 174 ILE A CA 1
ATOM 1371 C C . ILE A 1 174 ? -9.371 8.815 18.746 1.00 98.25 174 ILE A C 1
ATOM 1373 O O . ILE A 1 174 ? -10.447 8.221 18.842 1.00 98.25 174 ILE A O 1
ATOM 1377 N N . GLU A 1 175 ? -9.283 10.136 18.916 1.00 97.94 175 GLU A N 1
ATOM 1378 C CA . GLU A 1 175 ? -10.436 10.961 19.276 1.00 97.94 175 GLU A CA 1
ATOM 1379 C C . GLU A 1 175 ? -11.535 10.931 18.203 1.00 97.94 175 GLU A C 1
ATOM 1381 O O . GLU A 1 175 ? -12.715 11.014 18.544 1.00 97.94 175 GLU A O 1
ATOM 1386 N N . SER A 1 176 ? -11.182 10.809 16.917 1.00 98.12 176 SER A N 1
ATOM 1387 C CA . SER A 1 176 ? -12.169 10.689 15.834 1.00 98.12 176 SER A CA 1
ATOM 1388 C C . SER A 1 176 ? -12.972 9.387 15.919 1.00 98.12 176 SER A C 1
ATOM 1390 O O . SER A 1 176 ? -14.177 9.388 15.654 1.00 98.12 176 SER A O 1
ATOM 1392 N N . VAL A 1 177 ? -12.341 8.299 16.378 1.00 97.69 177 VAL A N 1
ATOM 1393 C CA . VAL A 1 177 ? -13.023 7.023 16.619 1.00 97.69 177 VAL A CA 1
ATOM 1394 C C . VAL A 1 177 ? -13.887 7.095 17.877 1.00 97.69 177 VAL A C 1
ATOM 1396 O O . VAL A 1 177 ? -15.039 6.674 17.872 1.00 97.69 177 VAL A O 1
ATOM 1399 N N . GLN A 1 178 ? -13.390 7.709 18.953 1.00 97.25 178 GLN A N 1
ATOM 1400 C CA . GLN A 1 178 ? -14.179 7.874 20.180 1.00 97.25 178 GLN A CA 1
ATOM 1401 C C . GLN A 1 178 ? -15.432 8.750 19.985 1.00 97.25 178 GLN A C 1
ATOM 1403 O O . GLN A 1 178 ? -16.397 8.646 20.747 1.00 97.25 178 GLN A O 1
ATOM 1408 N N . LYS A 1 179 ? -15.431 9.604 18.954 1.00 96.88 179 LYS A N 1
ATOM 1409 C CA . LYS A 1 179 ? -16.557 10.460 18.554 1.00 96.88 179 LYS A CA 1
ATOM 1410 C C . LYS A 1 179 ? -17.537 9.790 17.582 1.00 96.88 179 LYS A C 1
ATOM 1412 O O . LYS A 1 179 ? -18.496 10.455 17.198 1.00 96.88 179 LYS A O 1
ATOM 1417 N N . GLN A 1 180 ? -17.344 8.520 17.209 1.00 97.38 180 GLN A N 1
ATOM 1418 C CA . GLN A 1 180 ? -18.287 7.823 16.327 1.00 97.38 180 GLN A CA 1
ATOM 1419 C C . GLN A 1 180 ? -19.694 7.745 16.940 1.00 97.38 180 GLN A C 1
ATOM 1421 O O . GLN A 1 180 ? -19.845 7.657 18.166 1.00 97.38 180 GLN A O 1
ATOM 1426 N N . THR A 1 181 ? -20.725 7.771 16.096 1.00 96.00 181 THR A N 1
ATOM 1427 C CA . THR A 1 181 ? -22.128 7.552 16.487 1.00 96.00 181 THR A CA 1
ATOM 1428 C C . THR A 1 181 ? -22.328 6.136 17.029 1.00 96.00 181 THR A C 1
ATOM 1430 O O . THR A 1 181 ? -22.928 5.959 18.090 1.00 96.00 181 THR A O 1
ATOM 1433 N N . VAL A 1 182 ? -21.719 5.141 16.380 1.00 93.50 182 VAL A N 1
ATOM 1434 C CA . VAL A 1 182 ? -21.678 3.747 16.843 1.00 93.50 182 VAL A CA 1
ATOM 1435 C C . VAL A 1 182 ? -20.731 3.617 18.038 1.00 93.50 182 VAL A C 1
ATOM 1437 O O . VAL A 1 182 ? -19.527 3.838 17.914 1.00 93.50 182 VAL A O 1
ATOM 1440 N N . LYS A 1 183 ? -21.267 3.248 19.210 1.00 91.50 183 LYS A N 1
ATOM 1441 C CA . LYS A 1 183 ? -20.488 3.117 20.460 1.00 91.50 183 LYS A CA 1
ATOM 1442 C C . LYS A 1 183 ? -19.872 1.744 20.684 1.00 91.50 183 LYS A C 1
ATOM 1444 O O . LYS A 1 183 ? -18.876 1.646 21.391 1.00 91.50 183 LYS A O 1
ATOM 1449 N N . ALA A 1 184 ? -20.430 0.711 20.059 1.00 93.25 184 ALA A N 1
ATOM 1450 C CA . ALA A 1 184 ? -19.913 -0.652 20.082 1.00 93.25 184 ALA A CA 1
ATOM 1451 C C . ALA A 1 184 ? -18.659 -0.780 19.196 1.00 93.25 184 ALA A C 1
ATOM 1453 O O . ALA A 1 184 ? -18.642 -1.546 18.236 1.00 93.25 184 ALA A O 1
ATOM 1454 N N . VAL A 1 185 ? -17.626 0.019 19.465 1.00 94.75 185 VAL A N 1
ATOM 1455 C CA . VAL A 1 185 ? -16.361 0.008 18.724 1.00 94.75 185 VAL A CA 1
ATOM 1456 C C . VAL A 1 185 ? -15.167 -0.005 19.673 1.00 94.75 185 VAL A C 1
ATOM 1458 O O . VAL A 1 185 ? -15.252 0.483 20.799 1.00 94.75 185 VAL A O 1
ATOM 1461 N N . GLU A 1 186 ? -14.041 -0.545 19.217 1.00 95.56 186 GLU A N 1
ATOM 1462 C CA . GLU A 1 186 ? -12.743 -0.424 19.896 1.00 95.56 186 GLU A CA 1
ATOM 1463 C C . GLU A 1 186 ? -11.695 0.215 18.981 1.00 95.56 186 GLU A C 1
ATOM 1465 O O . GLU A 1 186 ? -11.812 0.183 17.754 1.00 95.56 186 GLU A O 1
ATOM 1470 N N . VAL A 1 187 ? -10.641 0.761 19.588 1.00 98.06 187 VAL A N 1
ATOM 1471 C CA . VAL A 1 187 ? -9.462 1.284 18.894 1.00 98.06 187 VAL A CA 1
ATOM 1472 C C . VAL A 1 187 ? -8.271 0.379 19.181 1.00 98.06 187 VAL A C 1
ATOM 1474 O O . VAL A 1 187 ? -7.913 0.165 20.339 1.00 98.06 187 VAL A O 1
ATOM 1477 N N . ILE A 1 188 ? -7.612 -0.110 18.134 1.00 98.25 188 ILE A N 1
ATOM 1478 C CA . ILE A 1 188 ? -6.368 -0.876 18.227 1.00 98.25 188 ILE A CA 1
ATOM 1479 C C . ILE A 1 188 ? -5.272 -0.095 17.518 1.00 98.25 188 ILE A C 1
ATOM 1481 O O . ILE A 1 188 ? -5.206 -0.064 16.291 1.00 98.25 188 ILE A O 1
ATOM 1485 N N . VAL A 1 189 ? -4.385 0.519 18.294 1.00 98.38 189 VAL A N 1
ATOM 1486 C CA . VAL A 1 189 ? -3.197 1.184 17.762 1.00 98.38 189 VAL A CA 1
ATOM 1487 C C . VAL A 1 189 ? -2.064 0.170 17.664 1.00 98.38 189 VAL A C 1
ATOM 1489 O O . VAL A 1 189 ? -1.674 -0.430 18.666 1.00 98.38 189 VAL A O 1
ATOM 1492 N N . VAL A 1 190 ? -1.523 -0.024 16.464 1.00 98.12 190 VAL A N 1
ATOM 1493 C CA . VAL A 1 190 ? -0.406 -0.942 16.215 1.00 98.12 190 VAL A CA 1
ATOM 1494 C C . VAL A 1 190 ? 0.848 -0.126 15.932 1.00 98.12 190 VAL A C 1
ATOM 1496 O O . VAL A 1 190 ? 1.058 0.342 14.815 1.00 98.12 190 VAL A O 1
ATOM 1499 N N . VAL A 1 191 ? 1.678 0.046 16.957 1.00 97.62 191 VAL A N 1
ATOM 1500 C CA . VAL A 1 191 ? 2.973 0.727 16.863 1.00 97.62 191 VAL A CA 1
ATOM 1501 C C . VAL A 1 191 ? 3.993 -0.224 16.250 1.00 97.62 191 VAL A C 1
ATOM 1503 O O . VAL A 1 191 ? 4.127 -1.356 16.716 1.00 97.62 191 VAL A O 1
ATOM 1506 N N . ASN A 1 192 ? 4.712 0.218 15.218 1.00 95.44 192 ASN A N 1
ATOM 1507 C CA . ASN A 1 192 ? 5.638 -0.643 14.474 1.00 95.44 192 ASN A CA 1
ATOM 1508 C C . ASN A 1 192 ? 7.116 -0.208 14.496 1.00 95.44 192 ASN A C 1
ATOM 1510 O O . ASN A 1 192 ? 7.940 -0.895 13.886 1.00 95.44 192 ASN A O 1
ATOM 1514 N N . GLY A 1 193 ? 7.424 0.893 15.196 1.00 94.44 193 GLY A N 1
ATOM 1515 C CA . GLY A 1 193 ? 8.775 1.395 15.480 1.00 94.44 193 GLY A CA 1
ATOM 1516 C C . GLY A 1 193 ? 9.363 0.900 16.811 1.00 94.44 193 GLY A C 1
ATOM 1517 O O . GLY A 1 193 ? 10.348 1.449 17.300 1.00 94.44 193 GLY A O 1
ATOM 1518 N N . GLY A 1 194 ? 8.748 -0.115 17.425 1.00 95.12 194 GLY A N 1
ATOM 1519 C CA . GLY A 1 194 ? 9.197 -0.720 18.675 1.00 95.12 194 GLY A CA 1
ATOM 1520 C C . GLY A 1 194 ? 8.843 0.064 19.953 1.00 95.12 194 GLY A C 1
ATOM 1521 O O . GLY A 1 194 ? 8.202 1.114 19.911 1.00 95.12 194 GLY A O 1
ATOM 1522 N N . PRO A 1 195 ? 9.251 -0.442 21.135 1.00 94.62 195 PRO A N 1
ATOM 1523 C CA . PRO A 1 195 ? 8.898 0.143 22.438 1.00 94.62 195 PRO A CA 1
ATOM 1524 C C . PRO A 1 195 ? 9.436 1.554 22.696 1.00 94.62 195 PRO A C 1
ATOM 1526 O O . PRO A 1 195 ? 8.913 2.251 23.565 1.00 94.62 195 PRO A O 1
ATOM 1529 N N . ALA A 1 196 ? 10.484 1.956 21.974 1.00 95.69 196 ALA A N 1
ATOM 1530 C CA . ALA A 1 196 ? 11.078 3.287 22.063 1.00 95.69 196 ALA A CA 1
ATOM 1531 C C . ALA A 1 196 ? 10.381 4.322 21.160 1.00 95.69 196 ALA A C 1
ATOM 1533 O O . ALA A 1 196 ? 10.748 5.495 21.196 1.00 95.69 196 ALA A O 1
ATOM 1534 N N . ASP A 1 197 ? 9.390 3.911 20.361 1.00 96.44 197 ASP A N 1
ATOM 1535 C CA . ASP A 1 197 ? 8.639 4.820 19.500 1.00 96.44 197 ASP A CA 1
ATOM 1536 C C . ASP A 1 197 ? 7.930 5.893 20.355 1.00 96.44 197 ASP A C 1
ATOM 1538 O O . ASP A 1 197 ? 7.154 5.550 21.262 1.00 96.44 197 ASP A O 1
ATOM 1542 N N . PRO A 1 198 ? 8.153 7.192 20.079 1.00 96.12 198 PRO A N 1
ATOM 1543 C CA . PRO A 1 198 ? 7.578 8.278 20.871 1.00 96.12 198 PRO A CA 1
ATOM 1544 C C . PRO A 1 198 ? 6.042 8.286 20.856 1.00 96.12 198 PRO A C 1
ATOM 1546 O O . PRO A 1 198 ? 5.415 8.786 21.793 1.00 96.12 198 PRO A O 1
ATOM 1549 N N . THR A 1 199 ? 5.417 7.678 19.846 1.00 97.12 199 THR A N 1
ATOM 1550 C CA . THR A 1 199 ? 3.960 7.535 19.735 1.00 97.12 199 THR A CA 1
ATOM 1551 C C . THR A 1 199 ? 3.372 6.722 20.890 1.00 97.12 199 THR A C 1
ATOM 1553 O O . THR A 1 199 ? 2.248 6.993 21.317 1.00 97.12 199 THR A O 1
ATOM 1556 N N . CYS A 1 200 ? 4.130 5.777 21.465 1.00 97.75 200 CYS A N 1
ATOM 1557 C CA . CYS A 1 200 ? 3.666 4.948 22.582 1.00 97.75 200 CYS A CA 1
ATOM 1558 C C . CYS A 1 200 ? 3.186 5.792 23.770 1.00 97.75 200 CYS A C 1
ATOM 1560 O O . CYS A 1 200 ? 2.182 5.467 24.404 1.00 97.75 200 CYS A O 1
ATOM 1562 N N . ALA A 1 201 ? 3.897 6.881 24.082 1.00 97.44 201 ALA A N 1
ATOM 1563 C CA . ALA A 1 201 ? 3.528 7.770 25.178 1.00 97.44 201 ALA A CA 1
ATOM 1564 C C . ALA A 1 201 ? 2.195 8.479 24.900 1.00 97.44 201 ALA A C 1
ATOM 1566 O O . ALA A 1 201 ? 1.349 8.549 25.789 1.00 97.44 201 ALA A O 1
ATOM 1567 N N . SER A 1 202 ? 1.974 8.935 23.664 1.00 97.44 202 SER A N 1
ATOM 1568 C CA . SER A 1 202 ? 0.718 9.571 23.248 1.00 97.44 202 SER A CA 1
ATOM 1569 C C . SER A 1 202 ? -0.477 8.620 23.341 1.00 97.44 202 SER A C 1
ATOM 1571 O O . SER A 1 202 ? -1.544 9.037 23.783 1.00 97.44 202 SER A O 1
ATOM 1573 N N . VAL A 1 203 ? -0.307 7.345 22.975 1.00 97.94 203 VAL A N 1
ATOM 1574 C CA . VAL A 1 203 ? -1.388 6.343 23.025 1.00 97.94 203 VAL A CA 1
ATOM 1575 C C . VAL A 1 203 ? -1.745 5.972 24.465 1.00 97.94 203 VAL A C 1
ATOM 1577 O O . VAL A 1 203 ? -2.928 5.919 24.800 1.00 97.94 203 VAL A O 1
ATOM 1580 N N . LYS A 1 204 ? -0.746 5.790 25.343 1.00 97.94 204 LYS A N 1
ATOM 1581 C CA . LYS A 1 204 ? -0.950 5.435 26.764 1.00 97.94 204 LYS A CA 1
ATOM 1582 C C . LYS A 1 204 ? -1.879 6.395 27.505 1.00 97.94 204 LYS A C 1
ATOM 1584 O O . LYS A 1 204 ? -2.583 5.972 28.411 1.00 97.94 204 LYS A O 1
ATOM 1589 N N . ARG A 1 205 ? -1.928 7.664 27.093 1.00 97.88 205 ARG A N 1
ATOM 1590 C CA . ARG A 1 205 ? -2.834 8.678 27.653 1.00 97.88 205 ARG A CA 1
ATOM 1591 C C . ARG A 1 205 ? -4.312 8.312 27.521 1.00 97.88 205 ARG A C 1
ATOM 1593 O O . ARG A 1 205 ? -5.097 8.712 28.369 1.00 97.88 205 ARG A O 1
ATOM 1600 N N . TYR A 1 206 ? -4.687 7.566 26.484 1.00 98.12 206 TYR A N 1
ATOM 1601 C CA . TYR A 1 206 ? -6.070 7.158 26.211 1.00 98.12 206 TYR A CA 1
ATOM 1602 C C . TYR A 1 206 ? -6.401 5.741 26.697 1.00 98.12 206 TYR A C 1
ATOM 1604 O O . TYR A 1 206 ? -7.562 5.342 26.662 1.00 98.12 206 TYR A O 1
ATOM 1612 N N . MET A 1 207 ? -5.392 4.974 27.111 1.00 98.00 207 MET A N 1
ATOM 1613 C CA . MET A 1 207 ? -5.561 3.634 27.677 1.00 98.00 207 MET A CA 1
ATOM 1614 C C . MET A 1 207 ? -5.960 3.723 29.152 1.00 98.00 207 MET A C 1
ATOM 1616 O O . MET A 1 207 ? -5.762 4.759 29.779 1.00 98.00 207 MET A O 1
ATOM 1620 N N . GLU A 1 208 ? -6.479 2.635 29.721 1.00 95.50 208 GLU A N 1
ATOM 1621 C CA . GLU A 1 208 ? -6.824 2.563 31.147 1.00 95.50 208 GLU A CA 1
ATOM 1622 C C . GLU A 1 208 ? -5.669 3.055 32.044 1.00 95.50 208 GLU A C 1
ATOM 1624 O O . GLU A 1 208 ? -4.520 2.636 31.892 1.00 95.50 208 GLU A O 1
ATOM 1629 N N . GLY A 1 209 ? -5.974 3.990 32.950 1.00 95.69 209 GLY A N 1
ATOM 1630 C CA . GLY A 1 209 ? -4.992 4.659 33.816 1.00 95.69 209 GLY A CA 1
ATOM 1631 C C . GLY A 1 209 ? -4.290 5.883 33.203 1.00 95.69 209 GLY A C 1
ATOM 1632 O O . GLY A 1 209 ? -3.541 6.562 33.904 1.00 95.69 209 GLY A O 1
ATOM 1633 N N . GLY A 1 210 ? -4.528 6.192 31.926 1.00 97.06 210 GLY A N 1
ATOM 1634 C CA . GLY A 1 210 ? -4.046 7.405 31.266 1.00 97.06 210 GLY A CA 1
ATOM 1635 C C . GLY A 1 210 ? -4.845 8.663 31.634 1.00 97.06 210 GLY A C 1
ATOM 1636 O O . GLY A 1 210 ? -6.000 8.595 32.043 1.00 97.06 210 GLY A O 1
ATOM 1637 N N . ASP A 1 211 ? -4.247 9.842 31.448 1.00 97.31 211 ASP A N 1
ATOM 1638 C CA . ASP A 1 211 ? -4.847 11.142 31.800 1.00 97.31 211 ASP A CA 1
ATOM 1639 C C . ASP A 1 211 ? -6.024 11.564 30.901 1.00 97.31 211 ASP A C 1
ATOM 1641 O O . ASP A 1 211 ? -6.774 12.477 31.242 1.00 97.31 211 ASP A O 1
ATOM 1645 N N . ARG A 1 212 ? -6.188 10.916 29.745 1.00 97.00 212 ARG A N 1
ATOM 1646 C CA . ARG A 1 212 ? -7.294 11.117 28.794 1.00 97.00 212 ARG A CA 1
ATOM 1647 C C . ARG A 1 212 ? -8.232 9.913 28.716 1.00 97.00 212 ARG A C 1
ATOM 1649 O O . ARG A 1 212 ? -9.113 9.890 27.854 1.00 97.00 212 ARG A O 1
ATOM 1656 N N . TYR A 1 213 ? -8.034 8.919 29.578 1.00 97.38 213 TYR A N 1
ATOM 1657 C CA . TYR A 1 213 ? -8.894 7.751 29.657 1.00 97.38 213 TYR A CA 1
ATOM 1658 C C . TYR A 1 213 ? -10.302 8.133 30.111 1.00 97.38 213 TYR A C 1
ATOM 1660 O O . TYR A 1 213 ? -10.487 8.935 31.024 1.00 97.38 213 TYR A O 1
ATOM 1668 N N . ASP A 1 214 ? -11.296 7.525 29.477 1.00 95.62 214 ASP A N 1
ATOM 1669 C CA . ASP A 1 214 ? -12.703 7.709 29.794 1.00 95.62 214 ASP A CA 1
ATOM 1670 C C . ASP A 1 214 ? -13.431 6.396 29.501 1.00 95.62 214 ASP A C 1
ATOM 1672 O O . ASP A 1 214 ? -13.548 5.992 28.344 1.00 95.62 214 ASP A O 1
ATOM 1676 N N . ALA A 1 215 ? -13.909 5.729 30.553 1.00 93.50 215 ALA A N 1
ATOM 1677 C CA . ALA A 1 215 ? -14.586 4.438 30.448 1.00 93.50 215 ALA A CA 1
ATOM 1678 C C . ALA A 1 215 ? -15.926 4.509 29.688 1.00 93.50 215 ALA A C 1
ATOM 1680 O O . ALA A 1 215 ? -16.459 3.474 29.300 1.00 93.50 215 ALA A O 1
ATOM 1681 N N . SER A 1 216 ? -16.476 5.711 29.462 1.00 93.25 216 SER A N 1
ATOM 1682 C CA . SER A 1 216 ? -17.678 5.907 28.638 1.00 93.25 216 SER A CA 1
ATOM 1683 C C . SER A 1 216 ? -17.386 5.955 27.132 1.00 93.25 216 SER A C 1
ATOM 1685 O O . SER A 1 216 ? -18.314 5.965 26.318 1.00 93.25 216 SER A O 1
ATOM 1687 N N . LYS A 1 217 ? -16.106 5.995 26.742 1.00 94.81 217 LYS A N 1
ATOM 1688 C CA . LYS A 1 217 ? -15.665 6.040 25.346 1.00 94.81 217 LYS A CA 1
ATOM 1689 C C . LYS A 1 217 ? -15.166 4.672 24.875 1.00 94.81 217 LYS A C 1
ATOM 1691 O O . LYS A 1 217 ? -14.749 3.855 25.694 1.00 94.81 217 LYS A O 1
ATOM 1696 N N . PRO A 1 218 ? -15.138 4.442 23.549 1.00 95.12 218 PRO A N 1
ATOM 1697 C CA . PRO A 1 218 ? -14.465 3.296 22.952 1.00 95.12 218 PRO A CA 1
ATOM 1698 C C . PRO A 1 218 ? -13.078 3.037 23.546 1.00 95.12 218 PRO A C 1
ATOM 1700 O O . PRO A 1 218 ? -12.235 3.943 23.605 1.00 95.12 218 PRO A O 1
ATOM 1703 N N . ALA A 1 219 ? -12.857 1.792 23.970 1.00 95.25 219 ALA A N 1
ATOM 1704 C CA . ALA A 1 219 ? -11.613 1.363 24.589 1.00 95.25 219 ALA A CA 1
ATOM 1705 C C . ALA A 1 219 ? -10.444 1.459 23.601 1.00 95.25 219 ALA A C 1
ATOM 1707 O O . ALA A 1 219 ? -10.580 1.127 22.422 1.00 95.25 219 ALA A O 1
ATOM 1708 N N . VAL A 1 220 ? -9.282 1.876 24.105 1.00 97.81 220 VAL A N 1
ATOM 1709 C CA . VAL A 1 220 ? -8.045 1.977 23.325 1.00 97.81 220 VAL A CA 1
ATOM 1710 C C . VAL A 1 220 ? -7.068 0.906 23.784 1.00 97.81 220 VAL A C 1
ATOM 1712 O O . VAL A 1 220 ? -6.717 0.825 24.961 1.00 97.81 220 VAL A O 1
ATOM 1715 N N . ARG A 1 221 ? -6.603 0.090 22.840 1.00 97.19 221 ARG A N 1
ATOM 1716 C CA . ARG A 1 221 ? -5.576 -0.934 23.034 1.00 97.19 221 ARG A CA 1
ATOM 1717 C C . ARG A 1 221 ? -4.368 -0.599 22.176 1.00 97.19 221 ARG A C 1
ATOM 1719 O O . ARG A 1 221 ? -4.507 -0.110 21.058 1.00 97.19 221 ARG A O 1
ATOM 1726 N N . MET A 1 222 ? -3.183 -0.900 22.692 1.00 98.19 222 MET A N 1
ATOM 1727 C CA . MET A 1 222 ? -1.928 -0.702 21.980 1.00 98.19 222 MET A CA 1
ATOM 1728 C C . MET A 1 222 ? -1.200 -2.031 21.827 1.00 98.19 222 MET A C 1
ATOM 1730 O O . MET A 1 222 ? -1.012 -2.753 22.805 1.00 98.19 222 MET A O 1
ATOM 1734 N N . LEU A 1 223 ? -0.769 -2.330 20.607 1.00 98.00 223 LEU A N 1
ATOM 1735 C CA . LEU A 1 223 ? 0.167 -3.404 20.302 1.00 98.00 223 LEU A CA 1
ATOM 1736 C C . LEU A 1 223 ? 1.469 -2.775 19.821 1.00 98.00 223 LEU A C 1
ATOM 1738 O O . LEU A 1 223 ? 1.435 -1.822 19.045 1.00 98.00 223 LEU A O 1
ATOM 1742 N N . VAL A 1 224 ? 2.603 -3.295 20.276 1.00 97.56 224 VAL A N 1
ATOM 1743 C CA . VAL A 1 224 ? 3.917 -2.739 19.946 1.00 97.56 224 VAL A CA 1
ATOM 1744 C C . VAL A 1 224 ? 4.779 -3.825 19.327 1.00 97.56 224 VAL A C 1
ATOM 1746 O O . VAL A 1 224 ? 5.014 -4.865 19.939 1.00 97.56 224 VAL A O 1
ATOM 1749 N N . TYR A 1 225 ? 5.259 -3.555 18.120 1.00 95.62 225 TYR A N 1
ATOM 1750 C CA . TYR A 1 225 ? 6.137 -4.420 17.348 1.00 95.62 225 TYR A CA 1
ATOM 1751 C C . TYR A 1 225 ? 7.288 -3.604 16.761 1.00 95.62 225 TYR A C 1
ATOM 1753 O O . TYR A 1 225 ? 7.172 -2.394 16.589 1.00 95.62 225 TYR A O 1
ATOM 1761 N N . ASP A 1 226 ? 8.382 -4.277 16.424 1.00 94.12 226 ASP A N 1
ATOM 1762 C CA . ASP A 1 226 ? 9.510 -3.705 15.684 1.00 94.12 226 ASP A CA 1
ATOM 1763 C C . ASP A 1 226 ? 9.636 -4.451 14.350 1.00 94.12 226 ASP A C 1
ATOM 1765 O O . ASP A 1 226 ? 10.395 -5.408 14.205 1.00 94.12 226 ASP A O 1
ATOM 1769 N N . ILE A 1 227 ? 8.730 -4.123 13.423 1.00 86.81 227 ILE A N 1
ATOM 1770 C CA . ILE A 1 227 ? 8.513 -4.889 12.180 1.00 86.81 227 ILE A CA 1
ATOM 1771 C C . ILE A 1 227 ? 8.547 -4.025 10.919 1.00 86.81 227 ILE A C 1
ATOM 1773 O O . ILE A 1 227 ? 8.521 -4.583 9.825 1.00 86.81 227 ILE A O 1
ATOM 1777 N N . ASN A 1 228 ? 8.585 -2.690 11.062 1.00 84.75 228 ASN A N 1
ATOM 1778 C CA . ASN A 1 228 ? 8.621 -1.685 9.987 1.00 84.75 228 ASN A CA 1
ATOM 1779 C C . ASN A 1 228 ? 7.856 -2.086 8.700 1.00 84.75 228 ASN A C 1
ATOM 1781 O O . ASN A 1 228 ? 8.356 -1.958 7.581 1.00 84.75 228 ASN A O 1
ATOM 1785 N N . ASN A 1 229 ? 6.649 -2.640 8.859 1.00 89.62 229 ASN A N 1
ATOM 1786 C CA . ASN A 1 229 ? 5.839 -3.175 7.768 1.00 89.62 229 ASN A CA 1
ATOM 1787 C C . ASN A 1 229 ? 4.354 -2.948 8.057 1.00 89.62 229 ASN A C 1
ATOM 1789 O O . ASN A 1 229 ? 3.780 -3.585 8.937 1.00 89.62 229 ASN A O 1
ATOM 1793 N N . LEU A 1 230 ? 3.735 -2.064 7.274 1.00 89.06 230 LEU A N 1
ATOM 1794 C CA . LEU A 1 230 ? 2.337 -1.664 7.431 1.00 89.06 230 LEU A CA 1
ATOM 1795 C C . LEU A 1 230 ? 1.351 -2.835 7.284 1.00 89.06 230 LEU A C 1
ATOM 1797 O O . LEU A 1 230 ? 0.414 -2.953 8.069 1.00 89.06 230 LEU A O 1
ATOM 1801 N N . GLY A 1 231 ? 1.575 -3.725 6.313 1.00 89.81 231 GLY A N 1
ATOM 1802 C CA . GLY A 1 231 ? 0.698 -4.874 6.075 1.00 89.81 231 GLY A CA 1
ATOM 1803 C C . GLY A 1 231 ? 0.707 -5.859 7.242 1.00 89.81 231 GLY A C 1
ATOM 1804 O O . GLY A 1 231 ? -0.344 -6.335 7.666 1.00 89.81 231 GLY A O 1
ATOM 1805 N N . LEU A 1 232 ? 1.880 -6.105 7.832 1.00 91.38 232 LEU A N 1
ATOM 1806 C CA . LEU A 1 232 ? 1.972 -6.922 9.041 1.00 91.38 232 LEU A CA 1
ATOM 1807 C C . LEU A 1 232 ? 1.288 -6.245 10.234 1.00 91.38 232 LEU A C 1
ATOM 1809 O O . LEU A 1 232 ? 0.627 -6.933 11.004 1.00 91.38 232 LEU A O 1
ATOM 1813 N N . CYS A 1 233 ? 1.357 -4.917 10.365 1.00 93.00 233 CYS A N 1
ATOM 1814 C CA . CYS A 1 233 ? 0.613 -4.203 11.407 1.00 93.00 233 CYS A CA 1
ATOM 1815 C C . CYS A 1 233 ? -0.895 -4.432 11.300 1.00 93.00 233 CYS A C 1
ATOM 1817 O O . CYS A 1 233 ? -1.540 -4.708 12.310 1.00 93.00 233 CYS A O 1
ATOM 1819 N N . LEU A 1 234 ? -1.442 -4.358 10.084 1.00 94.31 234 LEU A N 1
ATOM 1820 C CA . LEU A 1 234 ? -2.859 -4.622 9.842 1.00 94.31 234 LEU A CA 1
ATOM 1821 C C . LEU A 1 234 ? -3.223 -6.066 10.196 1.00 94.31 234 LEU A C 1
ATOM 1823 O O . LEU A 1 234 ? -4.231 -6.278 10.863 1.00 94.31 234 LEU A O 1
ATOM 1827 N N . ASN A 1 235 ? -2.376 -7.042 9.857 1.00 93.19 235 ASN A N 1
ATOM 1828 C CA . ASN A 1 235 ? -2.588 -8.438 10.251 1.00 93.19 235 ASN A CA 1
ATOM 1829 C C . ASN A 1 235 ? -2.613 -8.612 11.776 1.00 93.19 235 ASN A C 1
ATOM 1831 O O . ASN A 1 235 ? -3.514 -9.263 12.299 1.00 93.19 235 ASN A O 1
ATOM 1835 N N . MET A 1 236 ? -1.659 -8.014 12.499 1.00 94.25 236 MET A N 1
ATOM 1836 C CA . MET A 1 236 ? -1.608 -8.111 13.964 1.00 94.25 236 MET A CA 1
ATOM 1837 C C . MET A 1 236 ? -2.803 -7.411 14.618 1.00 94.25 236 MET A C 1
ATOM 1839 O O . MET A 1 236 ? -3.402 -7.948 15.549 1.00 94.25 236 MET A O 1
ATOM 1843 N N . GLY A 1 237 ? -3.184 -6.237 14.106 1.00 94.75 237 GLY A N 1
ATOM 1844 C CA . GLY A 1 237 ? -4.370 -5.517 14.557 1.00 94.75 237 GLY A CA 1
ATOM 1845 C C . GLY A 1 237 ? -5.643 -6.324 14.323 1.00 94.75 237 GLY A C 1
ATOM 1846 O O . GLY A 1 237 ? -6.424 -6.516 15.250 1.00 94.75 237 GLY A O 1
ATOM 1847 N N . ALA A 1 238 ? -5.810 -6.878 13.122 1.00 92.25 238 ALA A N 1
ATOM 1848 C CA . ALA A 1 238 ? -6.961 -7.694 12.760 1.00 92.25 238 ALA A CA 1
ATOM 1849 C C . ALA A 1 238 ? -7.016 -9.002 13.556 1.00 92.25 238 ALA A C 1
ATOM 1851 O O . ALA A 1 238 ? -8.106 -9.443 13.903 1.00 92.25 238 ALA A O 1
ATOM 1852 N N . ALA A 1 239 ? -5.876 -9.619 13.880 1.00 90.94 239 ALA A N 1
ATOM 1853 C CA . ALA A 1 239 ? -5.820 -10.811 14.725 1.00 90.94 239 ALA A CA 1
ATOM 1854 C C . ALA A 1 239 ? -6.216 -10.522 16.185 1.00 90.94 239 ALA A C 1
ATOM 1856 O O . ALA A 1 239 ? -6.792 -11.378 16.849 1.00 90.94 239 ALA A O 1
ATOM 1857 N N . ALA A 1 240 ? -5.924 -9.317 16.683 1.00 92.12 240 ALA A N 1
ATOM 1858 C CA . ALA A 1 240 ? -6.266 -8.885 18.037 1.00 92.12 240 ALA A CA 1
ATOM 1859 C C . ALA A 1 240 ? -7.663 -8.245 18.159 1.00 92.12 240 ALA A C 1
ATOM 1861 O O . ALA A 1 240 ? -8.121 -8.004 19.286 1.00 92.12 240 ALA A O 1
ATOM 1862 N N . ALA A 1 241 ? -8.286 -7.934 17.022 1.00 92.50 241 ALA A N 1
ATOM 1863 C CA . ALA A 1 241 ? -9.597 -7.319 16.900 1.00 92.50 241 ALA A CA 1
ATOM 1864 C C . ALA A 1 241 ? -10.717 -8.261 17.344 1.00 92.50 241 ALA A C 1
ATOM 1866 O O . ALA A 1 241 ? -10.706 -9.455 17.044 1.00 92.50 241 ALA A O 1
ATOM 1867 N N . ARG A 1 242 ? -11.680 -7.697 18.072 1.00 90.50 242 ARG A N 1
ATOM 1868 C CA . ARG A 1 242 ? -12.840 -8.393 18.641 1.00 90.50 242 ARG A CA 1
ATOM 1869 C C . ARG A 1 242 ? -14.158 -7.980 17.990 1.00 90.50 242 ARG A C 1
ATOM 1871 O O . ARG A 1 242 ? -15.173 -8.599 18.276 1.00 90.50 242 ARG A O 1
ATOM 1878 N N . GLY A 1 243 ? -14.144 -6.933 17.169 1.00 89.44 243 GLY A N 1
ATOM 1879 C CA . GLY A 1 243 ? -15.304 -6.458 16.436 1.00 89.44 243 GLY A CA 1
ATOM 1880 C C . GLY A 1 243 ? -15.674 -7.371 15.273 1.00 89.44 243 GLY A C 1
ATOM 1881 O O . GLY A 1 243 ? -14.821 -8.064 14.715 1.00 89.44 243 GLY A O 1
ATOM 1882 N N . GLU A 1 244 ? -16.951 -7.326 14.908 1.00 87.50 244 GLU A N 1
ATOM 1883 C CA . GLU A 1 244 ? -17.504 -7.995 13.726 1.00 87.50 244 GLU A CA 1
ATOM 1884 C C . GLU A 1 244 ? -16.851 -7.480 12.429 1.00 87.50 244 GLU A C 1
ATOM 1886 O O . GLU A 1 244 ? -16.449 -8.270 11.575 1.00 87.50 244 GLU A O 1
ATOM 1891 N N . TYR A 1 245 ? -16.648 -6.162 12.331 1.00 88.25 245 TYR A N 1
ATOM 1892 C CA . TYR A 1 245 ? -16.029 -5.496 11.184 1.00 88.25 245 TYR A CA 1
ATOM 1893 C C . TYR A 1 245 ? -14.661 -4.891 11.525 1.00 88.25 245 TYR A C 1
ATOM 1895 O O . TYR A 1 245 ? -14.421 -4.416 12.638 1.00 88.25 245 TYR A O 1
ATOM 1903 N N . TYR A 1 246 ? -13.761 -4.841 10.541 1.00 91.38 246 TYR A N 1
ATOM 1904 C CA . TYR A 1 246 ? -12.463 -4.175 10.669 1.00 91.38 246 TYR A CA 1
ATOM 1905 C C . TYR A 1 246 ? -12.442 -2.900 9.844 1.00 91.38 246 TYR A C 1
ATOM 1907 O O . TYR A 1 246 ? -12.715 -2.921 8.646 1.00 91.38 246 TYR A O 1
ATOM 1915 N N . VAL A 1 247 ? -12.073 -1.795 10.483 1.00 94.25 247 VAL A N 1
ATOM 1916 C CA . VAL A 1 247 ? -11.922 -0.498 9.824 1.00 94.25 247 VAL A CA 1
ATOM 1917 C C . VAL A 1 247 ? -10.463 -0.090 9.940 1.00 94.25 247 VAL A C 1
ATOM 1919 O O . VAL A 1 247 ? -9.946 0.047 11.044 1.00 94.25 247 VAL A O 1
ATOM 1922 N N . GLN A 1 248 ? -9.780 0.092 8.816 1.00 95.69 248 GLN A N 1
ATOM 1923 C CA . GLN A 1 248 ? -8.446 0.687 8.821 1.00 95.69 248 GLN A CA 1
ATOM 1924 C C . GLN A 1 248 ? -8.573 2.214 8.873 1.00 95.69 248 GLN A C 1
ATOM 1926 O O . GLN A 1 248 ? -9.432 2.798 8.214 1.00 95.69 248 GLN A O 1
ATOM 1931 N N . LEU A 1 249 ? -7.729 2.850 9.685 1.00 97.25 249 LEU A N 1
ATOM 1932 C CA . LEU A 1 249 ? -7.603 4.302 9.769 1.00 97.25 249 LEU A CA 1
ATOM 1933 C C . LEU A 1 249 ? -6.120 4.661 9.839 1.00 97.25 249 LEU A C 1
ATOM 1935 O O . LEU A 1 249 ? -5.411 4.170 10.718 1.00 97.25 249 LEU A O 1
ATOM 1939 N N . ASP A 1 250 ? -5.651 5.518 8.937 1.00 95.25 250 ASP A N 1
ATOM 1940 C CA . ASP A 1 250 ? -4.280 6.018 8.991 1.00 95.25 250 ASP A CA 1
ATOM 1941 C C . ASP A 1 250 ? -4.076 6.958 10.186 1.00 95.25 250 ASP A C 1
ATOM 1943 O O . ASP A 1 250 ? -4.967 7.700 10.600 1.00 95.25 250 ASP A O 1
ATOM 1947 N N . SER A 1 251 ? -2.881 6.903 10.779 1.00 94.44 251 SER A N 1
ATOM 1948 C CA . SER A 1 251 ? -2.562 7.612 12.028 1.00 94.44 251 SER A CA 1
ATOM 1949 C C . SER A 1 251 ? -2.619 9.145 11.941 1.00 94.44 251 SER A C 1
ATOM 1951 O O . SER A 1 251 ? -2.670 9.803 12.981 1.00 94.44 251 SER A O 1
ATOM 1953 N N . ASP A 1 252 ? -2.581 9.700 10.728 1.00 94.19 252 ASP A N 1
ATOM 1954 C CA . ASP A 1 252 ? -2.681 11.125 10.396 1.00 94.19 252 ASP A CA 1
ATOM 1955 C C . ASP A 1 252 ? -4.045 11.559 9.846 1.00 94.19 252 ASP A C 1
ATOM 1957 O O . ASP A 1 252 ? -4.273 12.758 9.665 1.00 94.19 252 ASP A O 1
ATOM 1961 N N . ASP A 1 253 ? -4.981 10.621 9.717 1.00 96.25 253 ASP A N 1
ATOM 1962 C CA . ASP A 1 253 ? -6.338 10.869 9.249 1.00 96.25 253 ASP A CA 1
ATOM 1963 C C . ASP A 1 253 ? -7.377 10.851 10.377 1.00 96.25 253 ASP A C 1
ATOM 1965 O O . ASP A 1 253 ? -7.110 10.558 11.548 1.00 96.25 253 ASP A O 1
ATOM 1969 N N . ARG A 1 254 ? -8.609 11.236 10.024 1.00 96.38 254 ARG A N 1
ATOM 1970 C CA . ARG A 1 254 ? -9.742 11.318 10.950 1.00 96.38 254 ARG A CA 1
ATOM 1971 C C . ARG A 1 254 ? -11.007 10.808 10.288 1.00 96.38 254 ARG A C 1
ATOM 1973 O O . ARG A 1 254 ? -11.365 11.248 9.196 1.00 96.38 254 ARG A O 1
ATOM 1980 N N . LEU A 1 255 ? -11.741 9.964 11.003 1.00 96.44 255 LEU A N 1
ATOM 1981 C CA . LEU A 1 255 ? -13.079 9.573 10.582 1.00 96.44 255 LEU A CA 1
ATOM 1982 C C . LEU A 1 255 ? -14.074 10.713 10.822 1.00 96.44 255 LEU A C 1
ATOM 1984 O O . LEU A 1 255 ? -14.016 11.422 11.832 1.00 96.44 255 LEU A O 1
ATOM 1988 N N . LYS A 1 256 ? -15.036 10.860 9.906 1.00 97.12 256 LYS A N 1
ATOM 1989 C CA . LYS A 1 256 ? -16.252 11.635 10.184 1.00 97.12 256 LYS A CA 1
ATOM 1990 C C . LYS A 1 256 ? -17.056 10.937 11.289 1.00 97.12 256 LYS A C 1
ATOM 1992 O O . LYS A 1 256 ? -16.977 9.714 11.368 1.00 97.12 256 LYS A O 1
ATOM 1997 N N . PRO A 1 257 ? -17.831 11.658 12.118 1.00 96.75 257 PRO A N 1
ATOM 1998 C CA . PRO A 1 257 ? -18.552 11.061 13.250 1.00 96.75 257 PRO A CA 1
ATOM 1999 C C . PRO A 1 257 ? -19.505 9.908 12.892 1.00 96.75 257 PRO A C 1
ATOM 2001 O O . PRO A 1 257 ? -19.778 9.067 13.735 1.00 96.75 257 PRO A O 1
ATOM 2004 N N . ASP A 1 258 ? -19.999 9.863 11.659 1.00 96.62 258 ASP A N 1
ATOM 2005 C CA . ASP A 1 258 ? -20.957 8.884 11.135 1.00 96.62 258 ASP A CA 1
ATOM 2006 C C . ASP A 1 258 ? -20.311 7.846 10.195 1.00 96.62 258 ASP A C 1
ATOM 2008 O O . ASP A 1 258 ? -21.007 7.127 9.479 1.00 96.62 258 ASP A O 1
ATOM 2012 N N . ALA A 1 259 ? -18.976 7.775 10.143 1.00 95.62 259 ALA A N 1
ATOM 2013 C CA . ALA A 1 259 ? -18.267 6.936 9.178 1.00 95.62 259 ALA A CA 1
ATOM 2014 C C . ALA A 1 259 ? -18.527 5.440 9.398 1.00 95.62 259 ALA A C 1
ATOM 2016 O O . ALA A 1 259 ? -18.849 4.737 8.444 1.00 95.62 259 ALA A O 1
ATOM 2017 N N . VAL A 1 260 ? -18.418 4.957 10.641 1.00 93.75 260 VAL A N 1
ATOM 2018 C CA . VAL A 1 260 ? -18.650 3.535 10.951 1.00 93.75 260 VAL A CA 1
ATOM 2019 C C . VAL A 1 260 ? -20.105 3.155 10.686 1.00 93.75 260 VAL A C 1
ATOM 2021 O O . VAL A 1 260 ? -20.354 2.131 10.066 1.00 93.75 260 VAL A O 1
ATOM 2024 N N . GLU A 1 261 ? -21.057 4.002 11.081 1.00 94.12 261 GLU A N 1
ATOM 2025 C CA . GLU A 1 261 ? -22.489 3.795 10.823 1.00 94.12 261 GLU A CA 1
ATOM 2026 C C . GLU A 1 261 ? -22.778 3.621 9.330 1.00 94.12 261 GLU A C 1
ATOM 2028 O O . GLU A 1 261 ? -23.430 2.661 8.931 1.00 94.12 261 GLU A O 1
ATOM 2033 N N . LYS A 1 262 ? -22.219 4.500 8.493 1.00 93.69 262 LYS A N 1
ATOM 2034 C CA . LYS A 1 262 ? -22.377 4.422 7.037 1.00 93.69 262 LYS A CA 1
ATOM 2035 C C . LYS A 1 262 ? -21.747 3.175 6.432 1.00 93.69 262 LYS A C 1
ATOM 2037 O O . LYS A 1 262 ? -22.325 2.604 5.517 1.00 93.69 262 LYS A O 1
ATOM 2042 N N . ILE A 1 263 ? -20.577 2.760 6.920 1.00 89.50 263 ILE A N 1
ATOM 2043 C CA . ILE A 1 263 ? -19.930 1.525 6.455 1.00 89.50 263 ILE A CA 1
ATOM 2044 C C . ILE A 1 263 ? -20.815 0.319 6.781 1.00 89.50 263 ILE A C 1
ATOM 2046 O O . ILE A 1 263 ? -21.048 -0.508 5.906 1.00 89.50 263 ILE A O 1
ATOM 2050 N N . LEU A 1 264 ? -21.333 0.240 8.010 1.00 88.50 264 LEU A N 1
ATOM 2051 C CA . LEU A 1 264 ? -22.207 -0.855 8.436 1.00 88.50 264 LEU A CA 1
ATOM 2052 C C . LEU A 1 264 ? -23.511 -0.889 7.630 1.00 88.50 264 LEU A C 1
ATOM 2054 O O . LEU A 1 264 ? -23.897 -1.956 7.172 1.00 88.50 264 LEU A O 1
ATOM 2058 N N . ALA A 1 265 ? -24.136 0.268 7.388 1.00 90.12 265 ALA A N 1
ATOM 2059 C CA . ALA A 1 265 ? -25.362 0.352 6.593 1.00 90.12 265 ALA A CA 1
ATOM 2060 C C . ALA A 1 265 ? -25.177 -0.206 5.171 1.00 90.12 265 ALA A C 1
ATOM 2062 O O . ALA A 1 265 ? -26.016 -0.961 4.695 1.00 90.12 265 ALA A O 1
ATOM 2063 N N . VAL A 1 266 ? -24.049 0.097 4.514 1.00 87.31 266 VAL A N 1
ATOM 2064 C CA . VAL A 1 266 ? -23.745 -0.443 3.176 1.00 87.31 266 VAL A CA 1
ATOM 2065 C C . VAL A 1 266 ? -23.599 -1.969 3.202 1.00 87.31 266 VAL A C 1
ATOM 2067 O O . VAL A 1 266 ? -24.088 -2.638 2.297 1.00 87.31 266 VAL A O 1
ATOM 2070 N N . TYR A 1 267 ? -22.963 -2.526 4.237 1.00 80.38 267 TYR A N 1
ATOM 2071 C CA . TYR A 1 267 ? -22.837 -3.981 4.398 1.00 80.38 267 TYR A CA 1
ATOM 2072 C C . TYR A 1 267 ? -24.175 -4.673 4.689 1.00 80.38 267 TYR A C 1
ATOM 2074 O O . TYR A 1 267 ? -24.388 -5.802 4.261 1.00 80.38 267 TYR A O 1
ATOM 2082 N N . GLU A 1 268 ? -25.081 -4.020 5.418 1.00 81.31 268 GLU A N 1
ATOM 2083 C CA . GLU A 1 268 ? -26.419 -4.564 5.679 1.00 81.31 268 GLU A CA 1
ATOM 2084 C C . GLU A 1 268 ? -27.323 -4.510 4.435 1.00 81.31 268 GLU A C 1
ATOM 2086 O O . GLU A 1 268 ? -28.187 -5.372 4.264 1.00 81.31 268 GLU A O 1
ATOM 2091 N N . GLU A 1 269 ? -27.120 -3.524 3.554 1.00 83.88 269 GLU A N 1
ATOM 2092 C CA . GLU A 1 269 ? -27.863 -3.376 2.297 1.00 83.88 269 GLU A CA 1
ATOM 2093 C C . GLU A 1 269 ? -27.418 -4.365 1.203 1.00 83.88 269 GLU A C 1
ATOM 2095 O O . GLU A 1 269 ? -28.257 -4.776 0.394 1.00 83.88 269 GLU A O 1
ATOM 2100 N N . ASP A 1 270 ? -26.146 -4.786 1.184 1.00 71.19 270 ASP A N 1
ATOM 2101 C CA . ASP A 1 270 ? -25.619 -5.784 0.242 1.00 71.19 270 ASP A CA 1
ATOM 2102 C C . ASP A 1 270 ? -24.982 -6.984 0.975 1.00 71.19 270 ASP A C 1
ATOM 2104 O O . ASP A 1 270 ? -23.811 -6.944 1.351 1.00 71.19 270 ASP A O 1
ATOM 2108 N N . PRO A 1 271 ? -25.731 -8.083 1.191 1.00 59.09 271 PRO A N 1
ATOM 2109 C CA . PRO A 1 271 ? -25.228 -9.269 1.886 1.00 59.09 271 PRO A CA 1
ATOM 2110 C C . PRO A 1 271 ? -24.254 -10.130 1.052 1.00 59.09 271 PRO A C 1
ATOM 2112 O O . PRO A 1 271 ? -23.972 -11.268 1.446 1.00 59.09 271 PRO A O 1
ATOM 2115 N N . LYS A 1 272 ? -23.787 -9.657 -0.112 1.00 50.88 272 LYS A N 1
ATOM 2116 C CA . LYS A 1 272 ? -22.840 -10.349 -1.004 1.00 50.88 272 LYS A CA 1
ATOM 2117 C C . LYS A 1 272 ? -21.514 -9.609 -1.124 1.00 50.88 272 LYS A C 1
ATOM 2119 O O . LYS A 1 272 ? -20.515 -10.325 -1.367 1.00 50.88 272 LYS A O 1
#

pLDDT: mean 88.09, std 11.19, range [49.56, 98.38]

Foldseek 3Di:
DVVVVCVVDVQAFKEAEWEWEQDPVGIDTDGADWDDQPPLDLPGDRDDDMDGDPVLCVVLVAFDPVQDQRRVSLSVLSSSVRGGYGYDYDPDPGTPYYDYDDPDDDDPCVVVVDDPVNVVSSVVSSQVSCVVVVNHAPVVRPDDDDPAQPPPLLAAEEEEEEDAQCLPQQLQAQVLQQLAPDQSYAYEYEYACFPPRPNVVSQVLCAPPHVVDDPSTHHYHYHGHNHPDPVVSQVVSVVVDNHNYYHYDYSNDHDDNHRSVVVVVVCVVDVD

Secondary structure (DSSP, 8-state):
-HHHHHHH-TTEEEEEE-EEEEETTEEEEEPPPPP-TT---TT----S-EEE-HHHHHHTT-S-TT-SS-HHHHHHHHHHTTSEEEEE--SSS--S-EEEPPSSPPPTTGGGGS-HHHHHHHHHHHHHHHHHTT----TTTT--PPPPPPTT-S-SEEEEEEESS-TTTHHHHHHHHHT-S--SEEEEEEE-B-TT-THHHHHHTTSTTSTT--TTS--EEEEE-B---HHHHHHHHHHH--SSEEEE--TT----TTHHHHHHHHHHH---

Radius of gyration: 24.61 Å; chains: 1; bounding box: 57×49×65 Å